Protein AF-0000000082426209 (afdb_homodimer)

Structure (mmCIF, N/CA/C/O backbone):
data_AF-0000000082426209-model_v1
#
loop_
_entity.id
_entity.type
_entity.pdbx_description
1 polymer 'Universal stress protein UspA'
#
loop_
_atom_site.group_PDB
_atom_site.id
_atom_site.type_symbol
_atom_site.label_atom_id
_atom_site.label_alt_id
_atom_site.label_comp_id
_atom_site.label_asym_id
_atom_site.label_entity_id
_atom_site.label_seq_id
_atom_site.pdbx_PDB_ins_code
_atom_site.Cartn_x
_atom_site.Cartn_y
_atom_site.Cartn_z
_atom_site.occupancy
_atom_site.B_iso_or_equiv
_atom_site.auth_seq_id
_atom_site.auth_comp_id
_atom_site.auth_asym_id
_atom_site.auth_atom_id
_atom_site.pdbx_PDB_model_num
ATOM 1 N N . MET A 1 1 ? -15.602 0.756 -3.607 1 95 1 MET A N 1
ATOM 2 C CA . MET A 1 1 ? -14.367 1.241 -4.223 1 95 1 MET A CA 1
ATOM 3 C C . MET A 1 1 ? -13.539 0.082 -4.762 1 95 1 MET A C 1
ATOM 5 O O . MET A 1 1 ? -13.156 0.076 -5.938 1 95 1 MET A O 1
ATOM 9 N N . PHE A 1 2 ? -13.336 -0.926 -4.012 1 98 2 PHE A N 1
ATOM 10 C CA . PHE A 1 2 ? -12.547 -2.066 -4.457 1 98 2 PHE A CA 1
ATOM 11 C C . PHE A 1 2 ? -13.445 -3.211 -4.902 1 98 2 PHE A C 1
ATOM 13 O O . PHE A 1 2 ? -14.055 -3.891 -4.074 1 98 2 PHE A O 1
ATOM 20 N N . GLU A 1 3 ? -13.477 -3.467 -6.219 1 98.75 3 GLU A N 1
ATOM 21 C CA . GLU A 1 3 ? -14.328 -4.508 -6.785 1 98.75 3 GLU A CA 1
ATOM 22 C C . GLU A 1 3 ? -13.516 -5.754 -7.137 1 98.75 3 GLU A C 1
ATOM 24 O O . GLU A 1 3 ? -14.008 -6.879 -7.012 1 98.75 3 GLU A O 1
ATOM 29 N N . LYS A 1 4 ? -12.422 -5.566 -7.652 1 98.94 4 LYS A N 1
ATOM 30 C CA . LYS A 1 4 ? -11.5 -6.637 -8.023 1 98.94 4 LYS A CA 1
ATOM 31 C C . LYS A 1 4 ? -10.141 -6.457 -7.344 1 98.94 4 LYS A C 1
ATOM 33 O O . LYS A 1 4 ? -9.445 -5.469 -7.582 1 98.94 4 LYS A O 1
ATOM 38 N N . ILE A 1 5 ? -9.773 -7.398 -6.527 1 98.94 5 ILE A N 1
ATOM 39 C CA . ILE A 1 5 ? -8.539 -7.344 -5.746 1 98.94 5 ILE A CA 1
ATOM 40 C C . ILE A 1 5 ? -7.609 -8.477 -6.172 1 98.94 5 ILE A C 1
ATOM 42 O O . ILE A 1 5 ? -8.031 -9.633 -6.266 1 98.94 5 ILE A O 1
ATOM 46 N N . VAL A 1 6 ? -6.395 -8.133 -6.48 1 99 6 VAL A N 1
ATOM 47 C CA . VAL A 1 6 ? -5.355 -9.133 -6.723 1 99 6 VAL A CA 1
ATOM 48 C C . VAL A 1 6 ? -4.414 -9.195 -5.527 1 99 6 VAL A C 1
ATOM 50 O O . VAL A 1 6 ? -3.971 -8.164 -5.016 1 99 6 VAL A O 1
ATOM 53 N N . VAL A 1 7 ? -4.145 -10.367 -5.055 1 98.94 7 VAL A N 1
ATOM 54 C CA . VAL A 1 7 ? -3.129 -10.547 -4.02 1 98.94 7 VAL A CA 1
ATOM 55 C C . VAL A 1 7 ? -1.982 -11.398 -4.566 1 98.94 7 VAL A C 1
ATOM 57 O O . VAL A 1 7 ? -2.209 -12.461 -5.141 1 98.94 7 VAL A O 1
ATOM 60 N N . ALA A 1 8 ? -0.755 -10.812 -4.457 1 98.94 8 ALA A N 1
ATOM 61 C CA . ALA A 1 8 ? 0.467 -11.547 -4.785 1 98.94 8 ALA A CA 1
ATOM 62 C C . ALA A 1 8 ? 0.824 -12.539 -3.686 1 98.94 8 ALA A C 1
ATOM 64 O O . ALA A 1 8 ? 1.004 -12.156 -2.527 1 98.94 8 ALA A O 1
ATOM 65 N N . TYR A 1 9 ? 0.932 -13.797 -4.082 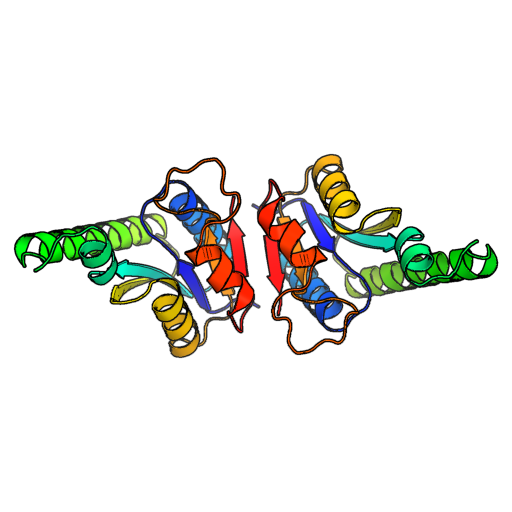1 98.69 9 TYR A N 1
ATOM 66 C CA . TYR A 1 9 ? 1.044 -14.875 -3.102 1 98.69 9 TYR A CA 1
ATOM 67 C C . TYR A 1 9 ? 2.16 -15.844 -3.479 1 98.69 9 TYR A C 1
ATOM 69 O O . TYR A 1 9 ? 2.277 -16.234 -4.641 1 98.69 9 TYR A O 1
ATOM 77 N N . ASP A 1 10 ? 3.045 -16.172 -2.479 1 97.12 10 ASP A N 1
ATOM 78 C CA . ASP A 1 10 ? 4.102 -17.125 -2.775 1 97.12 10 ASP A CA 1
ATOM 79 C C . ASP A 1 10 ? 4.25 -18.156 -1.652 1 97.12 10 ASP A C 1
ATOM 81 O O . ASP A 1 10 ? 5.242 -18.891 -1.595 1 97.12 10 ASP A O 1
ATOM 85 N N . GLY A 1 11 ? 3.287 -18.125 -0.693 1 96.75 11 GLY A N 1
ATOM 86 C CA . GLY A 1 11 ? 3.285 -19.078 0.406 1 96.75 11 GLY A CA 1
ATOM 87 C C . GLY A 1 11 ? 4.152 -18.641 1.573 1 96.75 11 GLY A C 1
ATOM 88 O O . GLY A 1 11 ? 4.176 -19.312 2.613 1 96.75 11 GLY A O 1
ATOM 89 N N . SER A 1 12 ? 4.961 -17.609 1.436 1 96.69 12 SER A N 1
ATOM 90 C CA . SER A 1 12 ? 5.781 -17.109 2.529 1 96.69 12 SER A CA 1
ATOM 91 C C . SER A 1 12 ? 4.918 -16.547 3.656 1 96.69 12 SER A C 1
ATOM 93 O O . SER A 1 12 ? 3.734 -16.266 3.459 1 96.69 12 SER A O 1
ATOM 95 N N . PRO A 1 13 ? 5.414 -16.422 4.852 1 96.56 13 PRO A N 1
ATOM 96 C CA . PRO A 1 13 ? 4.66 -15.836 5.965 1 96.56 13 PRO A CA 1
ATOM 97 C C . PRO A 1 13 ? 4.113 -14.445 5.641 1 96.56 13 PRO A C 1
ATOM 99 O O . PRO A 1 13 ? 2.965 -14.141 5.969 1 96.56 13 PRO A O 1
ATOM 102 N N . HIS A 1 14 ? 4.863 -13.633 4.934 1 97.5 14 HIS A N 1
ATOM 103 C CA . HIS A 1 14 ? 4.41 -12.281 4.598 1 97.5 14 HIS A CA 1
ATOM 104 C C . HIS A 1 14 ? 3.271 -12.32 3.586 1 97.5 14 HIS A C 1
ATOM 106 O O . HIS A 1 14 ? 2.34 -11.516 3.664 1 97.5 14 HIS A O 1
ATOM 112 N N . SER A 1 15 ? 3.404 -13.242 2.602 1 98.31 15 SER A N 1
ATOM 113 C CA . SER A 1 15 ? 2.334 -13.328 1.615 1 98.31 15 SER A CA 1
ATOM 114 C C . SER A 1 15 ? 1.062 -13.906 2.229 1 98.31 15 SER A C 1
ATOM 116 O O . SER A 1 15 ? -0.046 -13.555 1.812 1 98.31 15 SER A O 1
ATOM 118 N N . ARG A 1 16 ? 1.182 -14.719 3.279 1 98.44 16 ARG A N 1
ATOM 119 C CA . ARG A 1 16 ? 0.013 -15.234 3.98 1 98.44 16 ARG A CA 1
ATOM 120 C C . ARG A 1 16 ? -0.704 -14.133 4.746 1 98.44 16 ARG A C 1
ATOM 122 O O . ARG A 1 16 ? -1.936 -14.086 4.773 1 98.44 16 ARG A O 1
ATOM 129 N N . ARG A 1 17 ? 0.058 -13.281 5.336 1 98.5 17 ARG A N 1
ATOM 130 C CA . ARG A 1 17 ? -0.548 -12.133 5.992 1 98.5 17 ARG A CA 1
ATOM 131 C C . ARG A 1 17 ? -1.248 -11.227 4.98 1 98.5 17 ARG A C 1
ATOM 133 O O . ARG A 1 17 ? -2.326 -10.703 5.254 1 98.5 17 ARG A O 1
ATOM 140 N N . ALA A 1 18 ? -0.609 -11.047 3.82 1 98.88 18 ALA A N 1
ATOM 141 C CA . ALA A 1 18 ? -1.229 -10.266 2.754 1 98.88 18 ALA A CA 1
ATOM 142 C C . ALA A 1 18 ? -2.549 -10.891 2.312 1 98.88 18 ALA A C 1
ATOM 144 O O . ALA A 1 18 ? -3.527 -10.18 2.07 1 98.88 18 ALA A O 1
ATOM 145 N N . LEU A 1 19 ? -2.527 -12.172 2.225 1 98.88 19 LEU A N 1
ATOM 146 C CA . LEU A 1 19 ? -3.746 -12.891 1.862 1 98.88 19 LEU A CA 1
ATOM 147 C C . LEU A 1 19 ? -4.848 -12.641 2.885 1 98.88 19 LEU A C 1
ATOM 149 O O . LEU A 1 19 ? -5.992 -12.375 2.516 1 98.88 19 LEU A O 1
ATOM 153 N N . ASP A 1 20 ? -4.52 -12.719 4.16 1 98.81 20 ASP A N 1
ATOM 154 C CA . ASP A 1 20 ? -5.508 -12.484 5.207 1 98.81 20 ASP A CA 1
ATOM 155 C C . ASP A 1 20 ? -6.125 -11.094 5.078 1 98.81 20 ASP A C 1
ATOM 157 O O . ASP A 1 20 ? -7.34 -10.938 5.188 1 98.81 20 ASP A O 1
ATOM 161 N N . VAL A 1 21 ? -5.332 -10.133 4.844 1 98.88 21 VAL A N 1
ATOM 162 C CA . VAL A 1 21 ? -5.797 -8.758 4.695 1 98.88 21 VAL A CA 1
ATOM 163 C C . VAL A 1 21 ? -6.664 -8.641 3.441 1 98.88 21 VAL A C 1
ATOM 165 O O . VAL A 1 21 ? -7.719 -8 3.467 1 98.88 21 VAL A O 1
ATOM 168 N N . ALA A 1 22 ? -6.215 -9.25 2.338 1 98.94 22 ALA A N 1
ATOM 169 C CA . ALA A 1 22 ? -6.961 -9.211 1.084 1 98.94 22 ALA A CA 1
ATOM 170 C C . ALA A 1 22 ? -8.336 -9.852 1.247 1 98.94 22 ALA A C 1
ATOM 172 O O . ALA A 1 22 ? -9.328 -9.344 0.712 1 98.94 22 ALA A O 1
ATOM 173 N N . ILE A 1 23 ? -8.367 -10.906 1.964 1 98.88 23 ILE A N 1
ATOM 174 C CA . ILE A 1 23 ? -9.625 -11.602 2.215 1 98.88 23 ILE A CA 1
ATOM 175 C C . ILE A 1 23 ? -10.562 -10.695 3.018 1 98.88 23 ILE A C 1
ATOM 177 O O . ILE A 1 23 ? -11.742 -10.578 2.699 1 98.88 23 ILE A O 1
ATOM 181 N N . ASP A 1 24 ? -10.055 -10.117 4.047 1 98.81 24 ASP A N 1
ATOM 182 C CA . ASP A 1 24 ? -10.852 -9.219 4.871 1 98.81 24 ASP A CA 1
ATOM 183 C C . ASP A 1 24 ? -11.414 -8.07 4.043 1 98.81 24 ASP A C 1
ATOM 185 O O . ASP A 1 24 ? -12.594 -7.746 4.145 1 98.81 24 ASP A O 1
ATOM 189 N N . LEU A 1 25 ? -10.586 -7.473 3.211 1 98.81 25 LEU A N 1
ATOM 190 C CA . LEU A 1 25 ? -11.016 -6.402 2.32 1 98.81 25 LEU A CA 1
ATOM 191 C C . LEU A 1 25 ? -12.086 -6.895 1.355 1 98.81 25 LEU A C 1
ATOM 193 O O . LEU A 1 25 ? -13.094 -6.215 1.141 1 98.81 25 LEU A O 1
ATOM 197 N N . ALA A 1 26 ? -11.844 -8.031 0.816 1 98.75 26 ALA A N 1
ATOM 198 C CA . ALA A 1 26 ? -12.797 -8.586 -0.145 1 98.75 26 ALA A CA 1
ATOM 199 C C . ALA A 1 26 ? -14.156 -8.812 0.504 1 98.75 26 ALA A C 1
ATOM 201 O O . ALA A 1 26 ? -15.195 -8.602 -0.125 1 98.75 26 ALA A O 1
ATOM 202 N N . ARG A 1 27 ? -14.109 -9.258 1.711 1 98.25 27 ARG A N 1
ATOM 203 C CA . ARG A 1 27 ? -15.352 -9.453 2.439 1 98.25 27 ARG A CA 1
ATOM 204 C C . ARG A 1 27 ? -16.062 -8.125 2.68 1 98.25 27 ARG A C 1
ATOM 206 O O . ARG A 1 27 ? -17.266 -8.016 2.477 1 98.25 27 ARG A O 1
ATOM 213 N N . LYS A 1 28 ? -15.352 -7.156 3.104 1 98 28 LYS A N 1
ATOM 214 C CA . LYS A 1 28 ? -15.922 -5.848 3.42 1 98 28 LYS A CA 1
ATOM 215 C C . LYS A 1 28 ? -16.5 -5.188 2.176 1 98 28 LYS A C 1
ATOM 217 O O . LYS A 1 28 ? -17.562 -4.543 2.244 1 98 28 LYS A O 1
ATOM 222 N N . TYR A 1 29 ? -15.883 -5.406 1.033 1 98.31 29 TYR A N 1
ATOM 223 C CA . TYR A 1 29 ? -16.266 -4.688 -0.175 1 98.31 29 TYR A CA 1
ATOM 224 C C . TYR A 1 29 ? -17.078 -5.582 -1.11 1 98.31 29 TYR A C 1
ATOM 226 O O . TYR A 1 29 ? -17.469 -5.152 -2.193 1 98.31 29 TYR A O 1
ATOM 234 N N . ASN A 1 30 ? -17.219 -6.855 -0.688 1 98.38 30 ASN A N 1
ATOM 235 C CA . ASN A 1 30 ? -17.828 -7.836 -1.574 1 98.38 30 ASN A CA 1
ATOM 236 C C . ASN A 1 30 ? -17.109 -7.918 -2.912 1 98.38 30 ASN A C 1
ATOM 238 O O . ASN A 1 30 ? -17.734 -7.879 -3.971 1 98.38 30 ASN A O 1
ATOM 242 N N . SER A 1 31 ? -15.852 -7.992 -2.877 1 98.75 31 SER A N 1
ATOM 243 C CA . SER A 1 31 ? -14.977 -7.953 -4.047 1 98.75 31 SER A CA 1
ATOM 244 C C . SER A 1 31 ? -14.727 -9.352 -4.594 1 98.75 31 SER A C 1
ATOM 246 O O . SER A 1 31 ? -14.914 -10.344 -3.889 1 98.75 31 SER A O 1
ATOM 248 N N . ARG A 1 32 ? -14.359 -9.406 -5.855 1 98.88 32 ARG A N 1
ATOM 249 C CA . ARG A 1 32 ? -13.711 -10.602 -6.387 1 98.88 32 ARG A CA 1
ATOM 250 C C . ARG A 1 32 ? -12.219 -10.609 -6.059 1 98.88 32 ARG A C 1
ATOM 252 O O . ARG A 1 32 ? -11.523 -9.617 -6.281 1 98.88 32 ARG A O 1
ATOM 259 N N . LEU A 1 33 ? -11.797 -11.703 -5.535 1 98.88 33 LEU A N 1
ATOM 260 C CA . LEU A 1 33 ? -10.406 -11.836 -5.117 1 98.88 33 LEU A CA 1
ATOM 261 C C . LEU A 1 33 ? -9.641 -12.75 -6.07 1 98.88 33 LEU A C 1
ATOM 263 O O . LEU A 1 33 ? -10.086 -13.867 -6.359 1 98.88 33 LEU A O 1
ATOM 267 N N . TYR A 1 34 ? -8.523 -12.25 -6.602 1 98.94 34 TYR A N 1
ATOM 268 C CA . TYR A 1 34 ? -7.602 -13.055 -7.398 1 98.94 34 TYR A CA 1
ATOM 269 C C . TYR A 1 34 ? -6.328 -13.359 -6.621 1 98.94 34 TYR A C 1
ATOM 271 O O . TYR A 1 34 ? -5.59 -12.445 -6.25 1 98.94 34 TYR A O 1
ATOM 279 N N . VAL A 1 35 ? -6.094 -14.625 -6.391 1 98.94 35 VAL A N 1
ATOM 280 C CA . VAL A 1 35 ? -4.844 -15.055 -5.766 1 98.94 35 VAL A CA 1
ATOM 281 C C . VAL A 1 35 ? -3.855 -15.5 -6.844 1 98.94 35 VAL A C 1
ATOM 283 O O . VAL A 1 35 ? -4.121 -16.453 -7.582 1 98.94 35 VAL A O 1
ATOM 286 N N . VAL A 1 36 ? -2.688 -14.828 -6.875 1 98.88 36 VAL A N 1
ATOM 287 C CA . VAL A 1 36 ? -1.776 -15.094 -7.98 1 98.88 36 VAL A CA 1
ATOM 288 C C . VAL A 1 36 ? -0.409 -15.5 -7.441 1 98.88 36 VAL A C 1
ATOM 290 O O . VAL A 1 36 ? 0.12 -14.867 -6.527 1 98.88 36 VAL A O 1
ATOM 293 N N . GLU A 1 37 ? 0.102 -16.547 -7.949 1 98.81 37 GLU A N 1
ATOM 294 C CA . GLU A 1 37 ? 1.477 -16.969 -7.695 1 98.81 37 GLU A CA 1
ATOM 295 C C . GLU A 1 37 ? 2.244 -17.156 -9 1 98.81 37 GLU A C 1
ATOM 297 O O . GLU A 1 37 ? 1.708 -17.703 -9.969 1 98.81 37 GLU A O 1
ATOM 302 N N . VAL A 1 38 ? 3.492 -16.75 -9.023 1 98.44 38 VAL A N 1
ATOM 303 C CA . VAL A 1 38 ? 4.281 -16.75 -10.25 1 98.44 38 VAL A CA 1
ATOM 304 C C . VAL A 1 38 ? 5.402 -17.781 -10.141 1 98.44 38 VAL A C 1
ATOM 306 O O . VAL A 1 38 ? 6.117 -17.828 -9.133 1 98.44 38 VAL A O 1
ATOM 309 N N . VAL A 1 39 ? 5.488 -18.625 -11.078 1 96.88 39 VAL A N 1
ATOM 310 C CA . VAL A 1 39 ? 6.629 -19.516 -11.258 1 96.88 39 VAL A CA 1
ATOM 311 C C . VAL A 1 39 ? 7.641 -18.875 -12.211 1 96.88 39 VAL A C 1
ATOM 313 O O . VAL A 1 39 ? 7.293 -18.5 -13.328 1 96.88 39 VAL A O 1
ATOM 316 N N . ASP A 1 40 ? 8.836 -18.734 -11.711 1 93.62 40 ASP A N 1
ATOM 317 C CA . ASP A 1 40 ? 9.891 -18.078 -12.477 1 93.62 40 ASP A CA 1
ATOM 318 C C . ASP A 1 40 ? 11.039 -19.047 -12.773 1 93.62 40 ASP A C 1
ATOM 320 O O . ASP A 1 40 ? 12.047 -19.047 -12.07 1 93.62 40 ASP A O 1
ATOM 324 N N . PRO A 1 41 ? 10.992 -19.797 -13.82 1 88.31 41 PRO A N 1
ATOM 325 C CA . PRO A 1 41 ? 12.062 -20.734 -14.156 1 88.31 41 PRO A CA 1
ATOM 326 C C . PRO A 1 41 ? 13.414 -20.047 -14.344 1 88.31 41 PRO A C 1
ATOM 328 O O . PRO A 1 41 ? 14.461 -20.641 -14.109 1 88.31 41 PRO A O 1
ATOM 331 N N . ALA A 1 42 ? 13.422 -18.797 -14.812 1 88.06 42 ALA A N 1
ATOM 332 C CA . ALA A 1 42 ? 14.656 -18.062 -15.07 1 88.06 42 ALA A CA 1
ATOM 333 C C . ALA A 1 42 ? 15.43 -17.828 -13.781 1 88.06 42 ALA A C 1
ATOM 335 O O . ALA A 1 42 ? 16.656 -17.688 -13.797 1 88.06 42 ALA A O 1
ATOM 336 N N . ALA A 1 43 ? 14.68 -17.719 -12.719 1 84 43 ALA A N 1
ATOM 337 C CA . ALA A 1 43 ? 15.352 -17.547 -11.438 1 84 43 ALA A CA 1
ATOM 338 C C . ALA A 1 43 ? 16.281 -18.719 -11.141 1 84 43 ALA A C 1
ATOM 340 O O . ALA A 1 43 ? 17.344 -18.547 -10.547 1 84 43 ALA A O 1
ATOM 341 N N . LEU A 1 44 ? 15.938 -19.906 -11.609 1 83.06 44 LEU A N 1
ATOM 342 C CA . LEU A 1 44 ? 16.734 -21.109 -11.398 1 83.06 44 LEU A CA 1
ATOM 343 C C . LEU A 1 44 ? 18 -21.078 -12.25 1 83.06 44 LEU A C 1
ATOM 345 O O . LEU A 1 44 ? 19.062 -21.5 -11.805 1 83.06 44 LEU A O 1
ATOM 349 N N . ILE A 1 45 ? 17.875 -20.562 -13.406 1 83 45 ILE A N 1
ATOM 350 C CA . ILE A 1 45 ? 19.031 -20.438 -14.289 1 83 45 ILE A CA 1
ATOM 351 C C . ILE A 1 45 ? 20.062 -19.5 -13.672 1 83 45 ILE A C 1
ATOM 353 O O . ILE A 1 45 ? 21.266 -19.766 -13.703 1 83 45 ILE A O 1
ATOM 357 N N . GLY A 1 46 ? 19.531 -18.438 -13.07 1 78.88 46 GLY A N 1
ATOM 358 C CA . GLY A 1 46 ? 20.422 -17.5 -12.391 1 78.88 46 GLY A CA 1
ATOM 359 C C . GLY A 1 46 ? 21.172 -18.125 -11.234 1 78.88 46 GLY A C 1
ATOM 360 O O . GLY A 1 46 ? 22.266 -17.672 -10.883 1 78.88 46 GLY A O 1
ATOM 361 N N . LEU A 1 47 ? 20.625 -19.219 -10.773 1 78.56 47 LEU A N 1
ATOM 362 C CA . LEU A 1 47 ? 21.25 -19.922 -9.656 1 78.56 47 LEU A CA 1
ATOM 363 C C . LEU A 1 47 ? 22.188 -21.016 -10.156 1 78.56 47 LEU A C 1
ATOM 365 O O . LEU A 1 47 ? 22.766 -21.766 -9.352 1 78.56 47 LEU A O 1
ATOM 369 N N . GLY A 1 48 ? 22.266 -21.125 -11.5 1 82 48 GLY A N 1
ATOM 370 C CA . GLY A 1 48 ? 23.234 -22.047 -12.078 1 82 48 GLY A CA 1
ATOM 371 C C . GLY A 1 48 ? 22.609 -23.375 -12.484 1 82 48 GLY A C 1
ATOM 372 O O . GLY A 1 48 ? 23.328 -24.312 -12.852 1 82 48 GLY A O 1
ATOM 373 N N . ILE A 1 49 ? 21.344 -23.516 -12.305 1 78.44 49 ILE A N 1
ATOM 374 C CA . ILE A 1 49 ? 20.656 -24.734 -12.703 1 78.44 49 ILE A CA 1
ATOM 375 C C . ILE A 1 49 ? 20.266 -24.656 -14.172 1 78.44 49 ILE A C 1
ATOM 377 O O . ILE A 1 49 ? 19.188 -24.125 -14.508 1 78.44 49 ILE A O 1
ATOM 381 N N . SER A 1 50 ? 21.188 -25.047 -15.055 1 83.38 50 SER A N 1
ATOM 382 C CA . SER A 1 50 ? 20.922 -25.031 -16.484 1 83.38 50 SER A CA 1
ATOM 383 C C . SER A 1 50 ? 21.469 -26.266 -17.172 1 83.38 50 SER A C 1
ATOM 385 O O . SER A 1 50 ? 22.641 -26.625 -17 1 83.38 50 SER A O 1
ATOM 387 N N . PRO A 1 51 ? 20.531 -26.875 -17.781 1 85.75 51 PRO A N 1
ATOM 388 C CA . PRO A 1 51 ? 19.094 -26.688 -18.031 1 85.75 51 PRO A CA 1
ATOM 389 C C . PRO A 1 51 ? 18.219 -27.047 -16.844 1 85.75 51 PRO A C 1
ATOM 391 O O . PRO A 1 51 ? 18.609 -27.891 -16.031 1 85.75 51 PRO A O 1
ATOM 394 N N . VAL A 1 52 ? 17.141 -26.391 -16.625 1 85.69 52 VAL A N 1
ATOM 395 C CA . VAL A 1 52 ? 16.219 -26.734 -15.539 1 85.69 52 VAL A CA 1
ATOM 396 C C . VAL A 1 52 ? 15.5 -28.047 -15.867 1 85.69 52 VAL A C 1
ATOM 398 O O . VAL A 1 52 ? 14.75 -28.125 -16.844 1 85.69 52 VAL A O 1
ATOM 401 N N . PRO A 1 53 ? 15.797 -29.062 -15.094 1 90.62 53 PRO A N 1
ATOM 402 C CA . PRO A 1 53 ? 15.102 -30.312 -15.359 1 90.62 53 PRO A CA 1
ATOM 403 C C . PRO A 1 53 ? 13.578 -30.172 -15.297 1 90.62 53 PRO A C 1
ATOM 405 O O . PRO A 1 53 ? 13.055 -29.438 -14.461 1 90.62 53 PRO A O 1
ATOM 408 N N . GLN A 1 54 ? 12.914 -30.891 -16.203 1 91.62 54 GLN A N 1
ATOM 409 C CA . GLN A 1 54 ? 11.461 -30.828 -16.25 1 91.62 54 GLN A CA 1
ATOM 410 C C . GLN A 1 54 ? 10.852 -31.234 -14.914 1 91.62 54 GLN A C 1
ATOM 412 O O . GLN A 1 54 ? 9.812 -30.703 -14.516 1 91.62 54 GLN A O 1
ATOM 417 N N . THR A 1 55 ? 11.492 -32.156 -14.242 1 92.62 55 THR A N 1
ATOM 418 C CA . THR A 1 55 ? 11 -32.625 -12.945 1 92.62 55 THR A CA 1
ATOM 419 C C . THR A 1 55 ? 10.984 -31.484 -11.938 1 92.62 55 THR A C 1
ATOM 421 O O . THR A 1 55 ? 10.062 -31.375 -11.125 1 92.62 55 THR A O 1
ATOM 424 N N . VAL A 1 56 ? 11.945 -30.672 -12.031 1 90.5 56 VAL A N 1
ATOM 425 C CA . VAL A 1 56 ? 12.039 -29.531 -11.125 1 90.5 56 VAL A CA 1
ATOM 426 C C . VAL A 1 56 ? 10.961 -28.516 -11.477 1 90.5 56 VAL A C 1
ATOM 428 O O . VAL A 1 56 ? 10.281 -27.984 -10.594 1 90.5 56 VAL A O 1
ATOM 431 N N . LEU A 1 57 ? 10.828 -28.281 -12.672 1 91.62 57 LEU A N 1
ATOM 432 C CA . LEU A 1 57 ? 9.797 -27.344 -13.133 1 91.62 57 LEU A CA 1
ATOM 433 C C . LEU A 1 57 ? 8.406 -27.828 -12.711 1 91.62 57 LEU A C 1
ATOM 435 O O . LEU A 1 57 ? 7.598 -27.031 -12.234 1 91.62 57 LEU A O 1
ATOM 439 N N . ASP A 1 58 ? 8.172 -29.062 -12.922 1 94.81 58 ASP A N 1
ATOM 440 C CA . ASP A 1 58 ? 6.895 -29.641 -12.531 1 94.81 58 ASP A CA 1
ATOM 441 C C . ASP A 1 58 ? 6.645 -29.484 -11.031 1 94.81 58 ASP A C 1
ATOM 443 O O . ASP A 1 58 ? 5.52 -29.203 -10.609 1 94.81 58 ASP A O 1
ATOM 447 N N . GLN A 1 59 ? 7.648 -29.656 -10.32 1 94.56 59 GLN A N 1
ATOM 448 C CA . GLN A 1 59 ? 7.531 -29.516 -8.867 1 94.56 59 GLN A CA 1
ATOM 449 C C . GLN A 1 59 ? 7.195 -28.078 -8.492 1 94.56 59 GLN A C 1
ATOM 451 O O . GLN A 1 59 ? 6.395 -27.844 -7.582 1 94.56 59 GLN A O 1
ATOM 456 N N . LEU A 1 60 ? 7.777 -27.188 -9.148 1 93.75 60 LEU A N 1
ATOM 457 C CA . LEU A 1 60 ? 7.512 -25.781 -8.891 1 93.75 60 LEU A CA 1
ATOM 458 C C . LEU A 1 60 ? 6.059 -25.438 -9.211 1 93.75 60 LEU A C 1
ATOM 460 O O . LEU A 1 60 ? 5.398 -24.734 -8.43 1 93.75 60 LEU A O 1
ATOM 464 N N . TYR A 1 61 ? 5.613 -25.922 -10.289 1 96.5 61 TYR A N 1
ATOM 465 C CA . TYR A 1 61 ? 4.234 -25.672 -10.695 1 96.5 61 TYR A CA 1
ATOM 466 C C . TYR A 1 61 ? 3.256 -26.328 -9.727 1 96.5 61 TYR A C 1
ATOM 468 O O . TYR A 1 61 ? 2.242 -25.734 -9.359 1 96.5 61 TYR A O 1
ATOM 476 N N . GLN A 1 62 ? 3.572 -27.5 -9.383 1 97.38 62 GLN A N 1
ATOM 477 C CA . GLN A 1 62 ? 2.701 -28.219 -8.453 1 97.38 62 GLN A CA 1
ATOM 478 C C . GLN A 1 62 ? 2.639 -27.5 -7.105 1 97.38 62 GLN A C 1
ATOM 480 O O . GLN A 1 62 ? 1.568 -27.406 -6.5 1 97.38 62 GLN A O 1
ATOM 485 N N . LYS A 1 63 ? 3.727 -27.109 -6.66 1 96.81 63 LYS A N 1
ATOM 486 C CA . LYS A 1 63 ? 3.746 -26.359 -5.41 1 96.81 63 LYS A CA 1
ATOM 487 C C . LYS A 1 63 ? 2.908 -25.094 -5.52 1 96.81 63 LYS A C 1
ATOM 489 O O . LYS A 1 63 ? 2.123 -24.781 -4.617 1 96.81 63 LYS A O 1
ATOM 494 N N . ALA A 1 64 ? 3.102 -24.375 -6.598 1 98 64 ALA A N 1
ATOM 495 C CA . ALA A 1 64 ? 2.352 -23.141 -6.805 1 98 64 ALA A CA 1
ATOM 496 C C . ALA A 1 64 ? 0.851 -23.406 -6.836 1 98 64 ALA A C 1
ATOM 498 O O . ALA A 1 64 ? 0.067 -22.656 -6.242 1 98 64 ALA A O 1
ATOM 499 N N . LYS A 1 65 ? 0.478 -24.438 -7.508 1 98.31 65 LYS A N 1
ATOM 500 C CA . LYS A 1 65 ? -0.93 -24.828 -7.574 1 98.31 65 LYS A CA 1
ATOM 501 C C . LYS A 1 65 ? -1.476 -25.156 -6.188 1 98.31 65 LYS A C 1
ATOM 503 O O . LYS A 1 65 ? -2.578 -24.734 -5.832 1 98.31 65 LYS A O 1
ATOM 508 N N . SER A 1 66 ? -0.73 -25.891 -5.465 1 98.25 66 SER A N 1
ATOM 509 C CA . SER A 1 66 ? -1.132 -26.25 -4.109 1 98.25 66 SER A CA 1
ATOM 510 C C . SER A 1 66 ? -1.256 -25.016 -3.229 1 98.25 66 SER A C 1
ATOM 512 O O . SER A 1 66 ? -2.205 -24.891 -2.451 1 98.25 66 SER A O 1
ATOM 514 N N . ASP A 1 67 ? -0.288 -24.125 -3.324 1 98.19 67 ASP A N 1
ATOM 515 C CA . ASP A 1 67 ? -0.311 -22.891 -2.564 1 98.19 67 ASP A CA 1
ATOM 516 C C . ASP A 1 67 ? -1.572 -22.078 -2.865 1 98.19 67 ASP A C 1
ATOM 518 O O . ASP A 1 67 ? -2.266 -21.641 -1.949 1 98.19 67 ASP A O 1
ATOM 522 N N . VAL A 1 68 ? -1.856 -21.891 -4.098 1 98.44 68 VAL A N 1
ATOM 523 C CA . VAL A 1 68 ? -2.994 -21.094 -4.539 1 98.44 68 VAL A CA 1
ATOM 524 C C . VAL A 1 68 ? -4.297 -21.75 -4.09 1 98.44 68 VAL A C 1
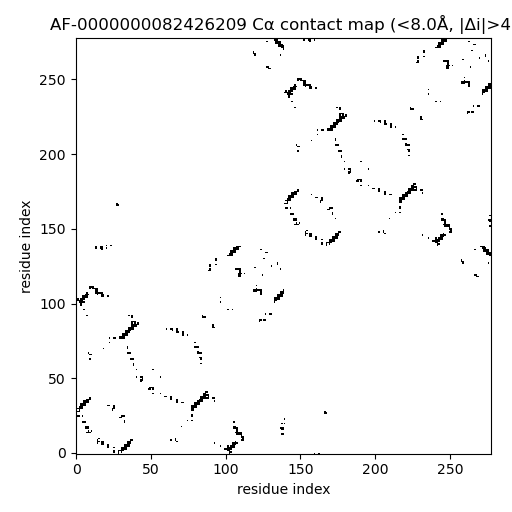ATOM 526 O O . VAL A 1 68 ? -5.23 -21.078 -3.668 1 98.44 68 VAL A O 1
ATOM 529 N N . GLU A 1 69 ? -4.348 -23.062 -4.188 1 97.94 69 GLU A N 1
ATOM 530 C CA . GLU A 1 69 ? -5.539 -23.781 -3.75 1 97.94 69 GLU A CA 1
ATOM 531 C C . GLU A 1 69 ? -5.754 -23.625 -2.248 1 97.94 69 GLU A C 1
ATOM 533 O O . GLU A 1 69 ? -6.887 -23.453 -1.794 1 97.94 69 GLU A O 1
ATOM 538 N N . GLU A 1 70 ? -4.742 -23.766 -1.538 1 97.75 70 GLU A N 1
ATOM 539 C CA . GLU A 1 70 ? -4.824 -23.547 -0.097 1 97.75 70 GLU A CA 1
ATOM 540 C C . GLU A 1 70 ? -5.293 -22.125 0.225 1 97.75 70 GLU A C 1
ATOM 542 O O . GLU A 1 70 ? -6.105 -21.938 1.129 1 97.75 70 GLU A O 1
ATOM 547 N N . ALA A 1 71 ? -4.773 -21.172 -0.481 1 98.38 71 ALA A N 1
ATOM 548 C CA . ALA A 1 71 ? -5.172 -19.781 -0.302 1 98.38 71 ALA A CA 1
ATOM 549 C C . ALA A 1 71 ? -6.66 -19.594 -0.58 1 98.38 71 ALA A C 1
ATOM 551 O O . ALA A 1 71 ? -7.352 -18.875 0.152 1 98.38 71 ALA A O 1
ATOM 552 N N . ARG A 1 72 ? -7.148 -20.234 -1.564 1 98.19 72 ARG A N 1
ATOM 553 C CA . ARG A 1 72 ? -8.562 -20.141 -1.916 1 98.19 72 ARG A CA 1
ATOM 554 C C . ARG A 1 72 ? -9.438 -20.766 -0.842 1 98.19 72 ARG A C 1
ATOM 556 O O . ARG A 1 72 ? -10.531 -20.281 -0.556 1 98.19 72 ARG A O 1
ATOM 563 N N . ARG A 1 73 ? -8.961 -21.828 -0.318 1 97.94 73 ARG A N 1
ATOM 564 C CA . ARG A 1 73 ? -9.703 -22.453 0.769 1 97.94 73 ARG A CA 1
ATOM 565 C C . ARG A 1 73 ? -9.836 -21.516 1.959 1 97.94 73 ARG A C 1
ATOM 567 O O . ARG A 1 73 ? -10.891 -21.453 2.594 1 97.94 73 ARG A O 1
ATOM 574 N N . ARG A 1 74 ? -8.805 -20.828 2.207 1 97.75 74 ARG A N 1
ATOM 575 C CA . ARG A 1 74 ? -8.82 -19.859 3.293 1 97.75 74 ARG A CA 1
ATOM 576 C C . ARG A 1 74 ? -9.789 -18.719 2.994 1 97.75 74 ARG A C 1
ATOM 578 O O . ARG A 1 74 ? -10.305 -18.078 3.912 1 97.75 74 ARG A O 1
ATOM 585 N N . ALA A 1 75 ? -9.984 -18.469 1.745 1 98.19 75 ALA A N 1
ATOM 586 C CA . ALA A 1 75 ? -10.859 -17.375 1.319 1 98.19 75 ALA A CA 1
ATOM 587 C C . ALA A 1 75 ? -12.289 -17.859 1.131 1 98.19 75 ALA A C 1
ATOM 589 O O . ALA A 1 75 ? -13.047 -17.297 0.337 1 98.19 75 ALA A O 1
ATOM 590 N N . GLU A 1 76 ? -12.555 -18.938 1.788 1 96.5 76 GLU A N 1
ATOM 591 C CA . GLU A 1 76 ? -13.914 -19.453 1.689 1 96.5 76 GLU A CA 1
ATOM 592 C C . GLU A 1 76 ? -14.938 -18.375 2.023 1 96.5 76 GLU A C 1
ATOM 594 O O . GLU A 1 76 ? -14.758 -17.609 2.975 1 96.5 76 GLU A O 1
ATOM 599 N N . GLY A 1 77 ? -16.031 -18.281 1.245 1 96.5 77 GLY A N 1
ATOM 600 C CA . GLY A 1 77 ? -17.062 -17.281 1.444 1 96.5 77 GLY A CA 1
ATOM 601 C C . GLY A 1 77 ? -16.828 -16.016 0.63 1 96.5 77 GLY A C 1
ATOM 602 O O . GLY A 1 77 ? -17.688 -15.141 0.569 1 96.5 77 GLY A O 1
ATOM 603 N N . VAL A 1 78 ? -15.648 -15.898 0.121 1 97.75 78 VAL A N 1
ATOM 604 C CA . VAL A 1 78 ? -15.297 -14.797 -0.773 1 97.75 78 VAL A CA 1
ATOM 605 C C . VAL A 1 78 ? -15.203 -15.312 -2.209 1 97.75 78 VAL A C 1
ATOM 607 O O . VAL A 1 78 ? -14.656 -16.391 -2.457 1 97.75 78 VAL A O 1
ATOM 610 N N . SER A 1 79 ? -15.828 -14.555 -3.137 1 98.31 79 SER A N 1
ATOM 611 C CA . SER A 1 79 ? -15.609 -14.883 -4.543 1 98.31 79 SER A CA 1
ATOM 612 C C . SER A 1 79 ? -14.133 -14.773 -4.91 1 98.31 79 SER A C 1
ATOM 614 O O . SER A 1 79 ? -13.562 -13.688 -4.879 1 98.31 79 SER A O 1
ATOM 616 N N . SER A 1 80 ? -13.562 -15.945 -5.199 1 98.62 80 SER A N 1
ATOM 617 C CA . SER A 1 80 ? -12.125 -15.906 -5.441 1 98.62 80 SER A CA 1
ATOM 618 C C . SER A 1 80 ? -11.734 -16.828 -6.586 1 98.62 80 SER A C 1
ATOM 620 O O . SER A 1 80 ? -12.445 -17.797 -6.891 1 98.62 80 SER A O 1
ATOM 622 N N . GLU A 1 81 ? -10.648 -16.453 -7.215 1 98.5 81 GLU A N 1
ATOM 623 C CA . GLU A 1 81 ? -9.992 -17.25 -8.25 1 98.5 81 GLU A CA 1
ATOM 624 C C . GLU A 1 81 ? -8.484 -17.344 -8.008 1 98.5 81 GLU A C 1
ATOM 626 O O . GLU A 1 81 ? -7.859 -16.359 -7.582 1 98.5 81 GLU A O 1
ATOM 631 N N . GLY A 1 82 ? -8 -18.5 -8.258 1 98.5 82 GLY A N 1
ATOM 632 C CA . GLY A 1 82 ? -6.562 -18.703 -8.18 1 98.5 82 GLY A CA 1
ATOM 633 C C . GLY A 1 82 ? -5.902 -18.812 -9.539 1 98.5 82 GLY A C 1
ATOM 634 O O . GLY A 1 82 ? -6.453 -19.422 -10.453 1 98.5 82 GLY A O 1
ATOM 635 N N . GLN A 1 83 ? -4.734 -18.188 -9.672 1 98.5 83 GLN A N 1
ATOM 636 C CA . GLN A 1 83 ? -3.982 -18.25 -10.922 1 98.5 83 GLN A CA 1
ATOM 637 C C . GLN A 1 83 ? -2.502 -18.516 -10.664 1 98.5 83 GLN A C 1
ATOM 639 O O . GLN A 1 83 ? -1.902 -17.906 -9.773 1 98.5 83 GLN A O 1
ATOM 644 N N . VAL A 1 84 ? -1.989 -19.469 -11.375 1 98.75 84 VAL A N 1
ATOM 645 C CA . VAL A 1 84 ? -0.543 -19.641 -11.445 1 98.75 84 VAL A CA 1
ATOM 646 C C . VAL A 1 84 ? -0.01 -19.031 -12.742 1 98.75 84 VAL A C 1
ATOM 648 O O . VAL A 1 84 ? -0.454 -19.391 -13.828 1 98.75 84 VAL A O 1
ATOM 651 N N . LEU A 1 85 ? 0.907 -18.109 -12.602 1 98.5 85 LEU A N 1
ATOM 652 C CA . LEU A 1 85 ? 1.507 -17.422 -13.742 1 98.5 85 LEU A CA 1
ATOM 653 C C . LEU A 1 85 ? 2.963 -17.828 -13.922 1 98.5 85 LEU A C 1
ATOM 655 O O . LEU A 1 85 ? 3.533 -18.5 -13.062 1 98.5 85 LEU A O 1
ATOM 659 N N . GLU A 1 86 ? 3.496 -17.469 -15.078 1 96.69 86 GLU A N 1
ATOM 660 C CA . GLU A 1 86 ? 4.891 -17.797 -15.359 1 96.69 86 GLU A CA 1
ATOM 661 C C . GLU A 1 86 ? 5.664 -16.562 -15.836 1 96.69 86 GLU A C 1
ATOM 663 O O . GLU A 1 86 ? 5.141 -15.758 -16.594 1 96.69 86 GLU A O 1
ATOM 668 N N . GLY A 1 87 ? 6.906 -16.438 -15.375 1 96.69 87 GLY A N 1
ATOM 669 C CA . GLY A 1 87 ? 7.766 -15.352 -15.82 1 96.69 87 GLY A CA 1
ATOM 670 C C . GLY A 1 87 ? 8.344 -14.547 -14.672 1 96.69 87 GLY A C 1
ATOM 671 O O . GLY A 1 87 ? 8.547 -15.07 -13.578 1 96.69 87 GLY A O 1
ATOM 672 N N . ASP A 1 88 ? 8.797 -13.328 -14.969 1 96.62 88 ASP A N 1
ATOM 673 C CA . ASP A 1 88 ? 9.25 -12.406 -13.93 1 96.62 88 ASP A CA 1
ATOM 674 C C . ASP A 1 88 ? 8.102 -12.047 -12.984 1 96.62 88 ASP A C 1
ATOM 676 O O . ASP A 1 88 ? 7.039 -11.609 -13.43 1 96.62 88 ASP A O 1
ATOM 680 N N . PRO A 1 89 ? 8.312 -12.25 -11.773 1 97.88 89 PRO A N 1
ATOM 681 C CA . PRO A 1 89 ? 7.191 -12.117 -10.836 1 97.88 89 PRO A CA 1
ATOM 682 C C . PRO A 1 89 ? 6.523 -10.75 -10.906 1 97.88 89 PRO A C 1
ATOM 684 O O . PRO A 1 89 ? 5.309 -10.656 -11.086 1 97.88 89 PRO A O 1
ATOM 687 N N . ALA A 1 90 ? 7.246 -9.68 -10.797 1 98.62 90 ALA A N 1
ATOM 688 C CA . ALA A 1 90 ? 6.645 -8.352 -10.797 1 98.62 90 ALA A CA 1
ATOM 689 C C . ALA A 1 90 ? 5.934 -8.07 -12.117 1 98.62 90 ALA A C 1
ATOM 691 O O . ALA A 1 90 ? 4.793 -7.602 -12.133 1 98.62 90 ALA A O 1
ATOM 692 N N . THR A 1 91 ? 6.609 -8.398 -13.219 1 98.69 91 THR A N 1
ATOM 693 C CA . THR A 1 91 ? 6.039 -8.18 -14.547 1 98.69 91 THR A CA 1
ATOM 694 C C . THR A 1 91 ? 4.75 -8.984 -14.719 1 98.69 91 THR A C 1
ATOM 696 O O . THR A 1 91 ? 3.73 -8.445 -15.148 1 98.69 91 THR A O 1
ATOM 699 N N . SER A 1 92 ? 4.812 -10.219 -14.352 1 98.81 92 SER A N 1
ATOM 700 C CA . SER A 1 92 ? 3.668 -11.102 -14.531 1 98.81 92 SER A CA 1
ATOM 701 C C . SER A 1 92 ? 2.484 -10.656 -13.68 1 98.81 92 SER A C 1
ATOM 703 O O . SER A 1 92 ? 1.342 -10.664 -14.141 1 98.81 92 SER A O 1
ATOM 705 N N . ILE A 1 93 ? 2.721 -10.25 -12.453 1 98.94 93 ILE A N 1
ATOM 706 C CA . ILE A 1 93 ? 1.663 -9.805 -11.547 1 98.94 93 ILE A CA 1
ATOM 707 C C . ILE A 1 93 ? 1.029 -8.523 -12.086 1 98.94 93 ILE A C 1
ATOM 709 O O . ILE A 1 93 ? -0.197 -8.414 -12.156 1 98.94 93 ILE A O 1
ATOM 713 N N . LEU A 1 94 ? 1.853 -7.574 -12.531 1 98.94 94 LEU A N 1
ATOM 714 C CA . LEU A 1 94 ? 1.346 -6.297 -13.016 1 98.94 94 LEU A CA 1
ATOM 715 C C . LEU A 1 94 ? 0.55 -6.48 -14.305 1 98.94 94 LEU A C 1
ATOM 717 O O . LEU A 1 94 ? -0.474 -5.824 -14.508 1 98.94 94 LEU A O 1
ATOM 721 N N . GLU A 1 95 ? 1.022 -7.348 -15.164 1 98.94 95 GLU A N 1
ATOM 722 C CA . GLU A 1 95 ? 0.275 -7.652 -16.375 1 98.94 95 GLU A CA 1
ATOM 723 C C . GLU A 1 95 ? -1.086 -8.258 -16.047 1 98.94 95 GLU A C 1
ATOM 725 O O . GLU A 1 95 ? -2.084 -7.949 -16.703 1 98.94 95 GLU A O 1
ATOM 730 N N . PHE A 1 96 ? -1.098 -9.156 -15.062 1 98.94 96 PHE A N 1
ATOM 731 C CA . PHE A 1 96 ? -2.3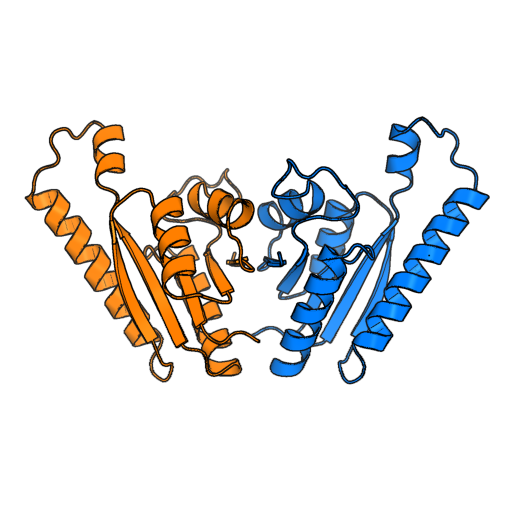52 -9.781 -14.664 1 98.94 96 PHE A CA 1
ATOM 732 C C . PHE A 1 96 ? -3.301 -8.758 -14.055 1 98.94 96 PHE A C 1
ATOM 734 O O . PHE A 1 96 ? -4.504 -8.773 -14.336 1 98.94 96 PHE A O 1
ATOM 741 N N . VAL A 1 97 ? -2.818 -7.859 -13.227 1 98.94 97 VAL A N 1
ATOM 742 C CA . VAL A 1 97 ? -3.594 -6.77 -12.641 1 98.94 97 VAL A CA 1
ATOM 743 C C . VAL A 1 97 ? -4.281 -5.977 -13.75 1 98.94 97 VAL A C 1
ATOM 745 O O . VAL A 1 97 ? -5.473 -5.668 -13.656 1 98.94 97 VAL A O 1
ATOM 748 N N . ASP A 1 98 ? -3.525 -5.684 -14.758 1 98.88 98 ASP A N 1
ATOM 749 C CA . ASP A 1 98 ? -4.066 -4.934 -15.891 1 98.88 98 ASP A CA 1
ATOM 750 C C . ASP A 1 98 ? -5.113 -5.75 -16.641 1 98.88 98 ASP A C 1
ATOM 752 O O . ASP A 1 98 ? -6.18 -5.234 -16.984 1 98.88 98 ASP A O 1
ATOM 756 N N . LYS A 1 99 ? -4.77 -7 -16.875 1 98.81 99 LYS A N 1
ATOM 757 C CA . LYS A 1 99 ? -5.633 -7.895 -17.641 1 98.81 99 LYS A CA 1
ATOM 758 C C . LYS A 1 99 ? -7.02 -7.992 -17 1 98.81 99 LYS A C 1
ATOM 760 O O . LYS A 1 99 ? -8.031 -7.941 -17.719 1 98.81 99 LYS A O 1
ATOM 765 N N . VAL A 1 100 ? -7.094 -8.18 -15.695 1 98.75 100 VAL A N 1
ATOM 766 C CA . VAL A 1 100 ? -8.383 -8.398 -15.039 1 98.75 100 VAL A CA 1
ATOM 767 C C . VAL A 1 100 ? -8.992 -7.062 -14.625 1 98.75 100 VAL A C 1
ATOM 769 O O . VAL A 1 100 ? -10.07 -7.02 -14.031 1 98.75 100 VAL A O 1
ATOM 772 N N . LYS A 1 101 ? -8.25 -5.918 -14.88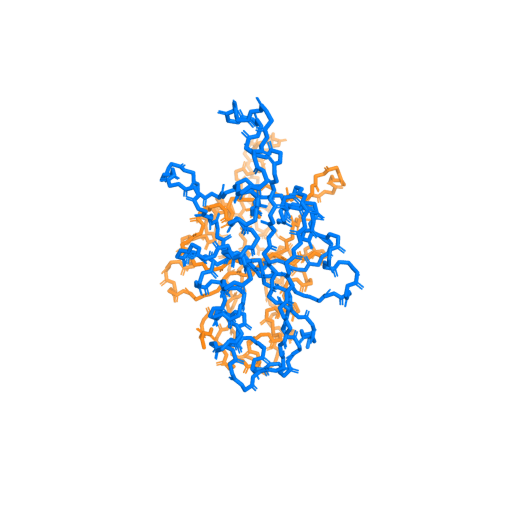3 1 98.69 101 LYS A N 1
ATOM 773 C CA . LYS A 1 101 ? -8.68 -4.574 -14.508 1 98.69 101 LYS A CA 1
ATOM 774 C C . LYS A 1 101 ? -8.93 -4.473 -13.008 1 98.69 101 LYS A C 1
ATOM 776 O O . LYS A 1 101 ? -9.984 -4 -12.578 1 98.69 101 LYS A O 1
ATOM 781 N N . ALA A 1 102 ? -7.957 -4.949 -12.266 1 98.88 102 ALA A N 1
ATOM 782 C CA . ALA A 1 102 ? -8.039 -4.883 -10.805 1 98.88 102 ALA A CA 1
ATOM 783 C C . ALA A 1 102 ? -8.047 -3.436 -10.32 1 98.88 102 ALA A C 1
ATOM 785 O O . ALA A 1 102 ? -7.508 -2.549 -10.984 1 98.88 102 ALA A O 1
ATOM 786 N N . ASP A 1 103 ? -8.641 -3.23 -9.109 1 98.5 103 ASP A N 1
ATOM 787 C CA . ASP A 1 103 ? -8.688 -1.898 -8.516 1 98.5 103 ASP A CA 1
ATOM 788 C C . ASP A 1 103 ? -7.75 -1.805 -7.312 1 98.5 103 ASP A C 1
ATOM 790 O O . ASP A 1 103 ? -7.527 -0.717 -6.777 1 98.5 103 ASP A O 1
ATOM 794 N N . LEU A 1 104 ? -7.266 -2.936 -6.895 1 98.94 104 LEU A N 1
ATOM 795 C CA . LEU A 1 104 ? -6.344 -2.99 -5.766 1 98.94 104 LEU A CA 1
ATOM 796 C C . LEU A 1 104 ? -5.383 -4.168 -5.906 1 98.94 104 LEU A C 1
ATOM 798 O O . LEU A 1 104 ? -5.793 -5.27 -6.27 1 98.94 104 LEU A O 1
ATOM 802 N N . LEU A 1 105 ? -4.137 -3.908 -5.691 1 99 105 LEU A N 1
ATOM 803 C CA . LEU A 1 105 ? -3.107 -4.934 -5.57 1 99 105 LEU A CA 1
ATOM 804 C C . LEU A 1 105 ? -2.602 -5.031 -4.133 1 99 105 LEU A C 1
ATOM 806 O O . LEU A 1 105 ? -2.217 -4.02 -3.539 1 99 105 LEU A O 1
ATOM 810 N N . VAL A 1 106 ? -2.635 -6.234 -3.547 1 99 106 VAL A N 1
ATOM 811 C CA . VAL A 1 106 ? -2.172 -6.48 -2.186 1 99 106 VAL A CA 1
ATOM 812 C C . VAL A 1 106 ? -0.944 -7.387 -2.213 1 99 106 VAL A C 1
ATOM 814 O O . VAL A 1 106 ? -0.924 -8.391 -2.926 1 99 106 VAL A O 1
ATOM 817 N N . SER A 1 107 ? 0.079 -7.031 -1.482 1 98.88 107 SER A N 1
ATOM 818 C CA . SER A 1 107 ? 1.29 -7.844 -1.411 1 98.88 107 SER A CA 1
ATOM 819 C C . SER A 1 107 ? 1.904 -7.797 -0.016 1 98.88 107 SER A C 1
ATOM 821 O O . SER A 1 107 ? 1.65 -6.863 0.75 1 98.88 107 SER A O 1
ATOM 823 N N . GLY A 1 108 ? 2.633 -8.844 0.334 1 98.56 108 GLY A N 1
ATOM 824 C CA . GLY A 1 108 ? 3.553 -8.734 1.454 1 98.56 108 GLY A CA 1
ATOM 825 C C . GLY A 1 108 ? 4.75 -7.848 1.157 1 98.56 108 GLY A C 1
ATOM 826 O O . GLY A 1 108 ? 5.051 -7.574 -0.006 1 98.56 108 GLY A O 1
ATOM 827 N N . SER A 1 109 ? 5.461 -7.469 2.203 1 97.81 109 SER A N 1
ATOM 828 C CA . SER A 1 109 ? 6.637 -6.621 2.025 1 97.81 109 SER A CA 1
ATOM 829 C C . SER A 1 109 ? 7.836 -7.438 1.557 1 97.81 109 SER A C 1
ATOM 831 O O . SER A 1 109 ? 8.781 -6.887 0.99 1 97.81 109 SER A O 1
ATOM 833 N N . ARG A 1 110 ? 7.742 -8.734 1.963 1 96.31 110 ARG A N 1
ATOM 834 C CA . ARG A 1 110 ? 8.781 -9.672 1.57 1 96.31 110 ARG A CA 1
ATOM 835 C C . ARG A 1 110 ? 8.18 -11 1.11 1 96.31 110 ARG A C 1
ATOM 837 O O . ARG A 1 110 ? 7.016 -11.289 1.395 1 96.31 110 ARG A O 1
ATOM 844 N N . GLY A 1 111 ? 8.961 -11.711 0.389 1 93.75 111 GLY A N 1
ATOM 845 C CA . GLY A 1 111 ? 8.602 -13.062 -0.027 1 93.75 111 GLY A CA 1
ATOM 846 C C . GLY A 1 111 ? 9.445 -14.133 0.634 1 93.75 111 GLY A C 1
ATOM 847 O O . GLY A 1 111 ? 9.664 -14.102 1.847 1 93.75 111 GLY A O 1
ATOM 848 N N . LEU A 1 112 ? 9.828 -14.938 -0.246 1 90.31 112 LEU A N 1
ATOM 849 C CA . LEU A 1 112 ? 10.5 -16.125 0.252 1 90.31 112 LEU A CA 1
ATOM 850 C C . LEU A 1 112 ? 11.945 -15.812 0.642 1 90.31 112 LEU A C 1
ATOM 852 O O . LEU A 1 112 ? 12.594 -16.609 1.323 1 90.31 112 LEU A O 1
ATOM 856 N N . SER A 1 113 ? 12.406 -14.641 0.161 1 86.38 113 SER A N 1
ATOM 857 C CA . SER A 1 113 ? 13.75 -14.258 0.581 1 86.38 113 SER A CA 1
ATOM 858 C C . SER A 1 113 ? 13.828 -14.094 2.096 1 86.38 113 SER A C 1
ATOM 860 O O . SER A 1 113 ? 12.898 -13.57 2.717 1 86.38 113 SER A O 1
ATOM 862 N N . THR A 1 114 ? 14.914 -14.586 2.707 1 84.81 114 THR A N 1
ATOM 863 C CA . THR A 1 114 ? 15.047 -14.57 4.16 1 84.81 114 THR A CA 1
ATOM 864 C C . THR A 1 114 ? 16.016 -13.477 4.602 1 84.81 114 THR A C 1
ATOM 866 O O . THR A 1 114 ? 16.328 -13.352 5.785 1 84.81 114 THR A O 1
ATOM 869 N N . LEU A 1 115 ? 16.359 -12.734 3.711 1 86.69 115 LEU A N 1
ATOM 870 C CA . LEU A 1 115 ? 17.312 -11.688 4.098 1 86.69 115 LEU A CA 1
ATOM 871 C C . LEU A 1 115 ? 16.625 -10.625 4.945 1 86.69 115 LEU A C 1
ATOM 873 O O . LEU A 1 115 ? 15.781 -9.875 4.449 1 86.69 115 LEU A O 1
ATOM 877 N N . LYS A 1 116 ? 17 -10.609 6.133 1 85.94 116 LYS A N 1
ATOM 878 C CA . LYS A 1 116 ? 16.344 -9.773 7.137 1 85.94 116 LYS A CA 1
ATOM 879 C C . LYS A 1 116 ? 16.734 -8.305 6.957 1 85.94 116 LYS A C 1
ATOM 881 O O . LYS A 1 116 ? 16.062 -7.414 7.48 1 85.94 116 LYS A O 1
ATOM 886 N N . ARG A 1 117 ? 17.781 -7.992 6.203 1 90.56 117 ARG A N 1
ATOM 887 C CA . ARG A 1 117 ? 18.297 -6.637 6.098 1 90.56 117 ARG A CA 1
ATOM 888 C C . ARG A 1 117 ? 17.484 -5.812 5.105 1 90.56 117 ARG A C 1
ATOM 890 O O . ARG A 1 117 ? 17.672 -4.598 5.004 1 90.56 117 ARG A O 1
ATOM 897 N N . ILE A 1 118 ? 16.75 -6.539 4.398 1 90.31 118 ILE A N 1
ATOM 898 C CA . ILE A 1 118 ? 15.977 -5.828 3.389 1 90.31 118 ILE A CA 1
ATOM 899 C C . ILE A 1 118 ? 14.578 -5.523 3.934 1 90.31 118 ILE A C 1
ATOM 901 O O . ILE A 1 118 ? 13.883 -6.422 4.414 1 90.31 118 ILE A O 1
ATOM 905 N N . PHE A 1 119 ? 14.141 -4.32 3.873 1 92 119 PHE A N 1
ATOM 906 C CA . PHE A 1 119 ? 12.852 -3.902 4.418 1 92 119 PHE A CA 1
ATOM 907 C C . PHE A 1 119 ? 11.727 -4.191 3.438 1 92 119 PHE A C 1
ATOM 909 O O . PHE A 1 119 ? 10.602 -4.477 3.844 1 92 119 PHE A O 1
ATOM 916 N N . LEU A 1 120 ? 12.07 -4.074 2.197 1 96.25 120 LEU A N 1
ATOM 917 C CA . LEU A 1 120 ? 11.125 -4.328 1.12 1 96.25 120 LEU A CA 1
ATOM 918 C C . LEU A 1 120 ? 11.734 -5.238 0.06 1 96.25 120 LEU A C 1
ATOM 920 O O . LEU A 1 120 ? 12.828 -4.965 -0.446 1 96.25 120 LEU A O 1
ATOM 924 N N . GLY A 1 121 ? 11.062 -6.266 -0.227 1 96.44 121 GLY A N 1
ATOM 925 C CA . GLY A 1 121 ? 11.562 -7.191 -1.233 1 96.44 121 GLY A CA 1
ATOM 926 C C . GLY A 1 121 ? 11.609 -6.586 -2.625 1 96.44 121 GLY A C 1
ATOM 927 O O . GLY A 1 121 ? 10.938 -5.594 -2.902 1 96.44 121 GLY A O 1
ATOM 928 N N . SER A 1 122 ? 12.375 -7.242 -3.465 1 95.12 122 SER A N 1
ATOM 929 C CA . SER A 1 122 ? 12.578 -6.738 -4.82 1 95.12 122 SER A CA 1
ATOM 930 C C . SER A 1 122 ? 11.281 -6.73 -5.613 1 95.12 122 SER A C 1
ATOM 932 O O . SER A 1 122 ? 11 -5.777 -6.348 1 95.12 122 SER A O 1
ATOM 934 N N . VAL A 1 123 ? 10.469 -7.75 -5.461 1 97.5 123 VAL A N 1
ATOM 935 C CA . VAL A 1 123 ? 9.203 -7.824 -6.18 1 97.5 123 VAL A CA 1
ATOM 936 C C . VAL A 1 123 ? 8.242 -6.766 -5.645 1 97.5 123 VAL A C 1
ATOM 938 O O . VAL A 1 123 ? 7.676 -5.984 -6.414 1 97.5 123 VAL A O 1
ATOM 941 N N . SER A 1 124 ? 8.07 -6.707 -4.359 1 98.31 124 SER A N 1
ATOM 942 C CA . SER A 1 124 ? 7.168 -5.73 -3.752 1 98.31 124 SER A CA 1
ATOM 943 C C . SER A 1 124 ? 7.574 -4.305 -4.113 1 98.31 124 SER A C 1
ATOM 945 O O . SER A 1 124 ? 6.719 -3.453 -4.359 1 98.31 124 SER A O 1
ATOM 947 N N . SER A 1 125 ? 8.852 -4.047 -4.152 1 97.81 125 SER A N 1
ATOM 948 C CA . SER A 1 125 ? 9.344 -2.729 -4.535 1 97.81 125 SER A CA 1
ATOM 949 C C . SER A 1 125 ? 8.883 -2.352 -5.941 1 97.81 125 SER A C 1
ATOM 951 O O . SER A 1 125 ? 8.406 -1.239 -6.168 1 97.81 125 SER A O 1
ATOM 953 N N . ARG A 1 126 ? 9 -3.217 -6.828 1 98.19 126 ARG A N 1
ATOM 954 C CA . ARG A 1 126 ? 8.594 -2.963 -8.211 1 98.19 126 ARG A CA 1
ATOM 955 C C . ARG A 1 126 ? 7.074 -2.838 -8.32 1 98.19 126 ARG A C 1
ATOM 957 O O . ARG A 1 126 ? 6.57 -2.02 -9.094 1 98.19 126 ARG A O 1
ATOM 964 N N . LEU A 1 127 ? 6.328 -3.67 -7.551 1 98.81 127 LEU A N 1
ATOM 965 C CA . LEU A 1 127 ? 4.875 -3.57 -7.574 1 98.81 127 LEU A CA 1
ATOM 966 C C . LEU A 1 127 ? 4.414 -2.182 -7.137 1 98.81 127 LEU A C 1
ATOM 968 O O . LEU A 1 127 ? 3.561 -1.573 -7.785 1 98.81 127 LEU A O 1
ATOM 972 N N . VAL A 1 128 ? 5.023 -1.679 -6.121 1 98.69 128 VAL A N 1
ATOM 973 C CA . VAL A 1 128 ? 4.641 -0.372 -5.594 1 98.69 128 VAL A CA 1
ATOM 974 C C . VAL A 1 128 ? 5.035 0.72 -6.586 1 98.69 128 VAL A C 1
ATOM 976 O O . VAL A 1 128 ? 4.262 1.646 -6.84 1 98.69 128 VAL A O 1
ATOM 979 N N . SER A 1 129 ? 6.16 0.607 -7.176 1 97.56 129 SER A N 1
ATOM 980 C CA . SER A 1 129 ? 6.703 1.644 -8.047 1 97.56 129 SER A CA 1
ATOM 981 C C . SER A 1 129 ? 5.996 1.661 -9.398 1 97.56 129 SER A C 1
ATOM 983 O O . SER A 1 129 ? 5.703 2.73 -9.93 1 97.56 129 SER A O 1
ATOM 985 N N . GLU A 1 130 ? 5.594 0.491 -9.906 1 98.06 130 GLU A N 1
ATOM 986 C CA . GLU A 1 130 ? 5.227 0.409 -11.312 1 98.06 130 GLU A CA 1
ATOM 987 C C . GLU A 1 130 ? 3.721 0.212 -11.477 1 98.06 130 GLU A C 1
ATOM 989 O O . GLU A 1 130 ? 3.182 0.393 -12.57 1 98.06 130 GLU A O 1
ATOM 994 N N . SER A 1 131 ? 3.055 -0.207 -10.414 1 98.69 131 SER A N 1
ATOM 995 C CA . SER A 1 131 ? 1.623 -0.467 -10.531 1 98.69 131 SER A CA 1
ATOM 996 C C . SER A 1 131 ? 0.865 0.792 -10.945 1 98.69 131 SER A C 1
ATOM 998 O O . SER A 1 131 ? 1.166 1.888 -10.461 1 98.69 131 SER A O 1
ATOM 1000 N N . LYS A 1 132 ? -0.19 0.6 -11.727 1 97.69 132 LYS A N 1
ATOM 1001 C CA . LYS A 1 132 ? -1.067 1.697 -12.125 1 97.69 132 LYS A CA 1
ATOM 1002 C C . LYS A 1 132 ? -2.256 1.823 -11.18 1 97.69 132 LYS A C 1
ATOM 1004 O O . LYS A 1 132 ? -3.004 2.801 -11.234 1 97.69 132 LYS A O 1
ATOM 1009 N N . VAL A 1 133 ? -2.469 0.821 -10.344 1 98.69 133 VAL A N 1
ATOM 1010 C CA . VAL A 1 133 ? -3.553 0.835 -9.367 1 98.69 133 VAL A CA 1
ATOM 1011 C C . VAL A 1 133 ? -2.977 0.917 -7.953 1 98.69 133 VAL A C 1
ATOM 1013 O O . VAL A 1 133 ? -1.781 0.693 -7.75 1 98.69 133 VAL A O 1
ATOM 1016 N N . PRO A 1 134 ? -3.789 1.236 -6.934 1 98.94 134 PRO A N 1
ATOM 1017 C CA . PRO A 1 134 ? -3.307 1.271 -5.555 1 98.94 134 PRO A CA 1
ATOM 1018 C C . PRO A 1 134 ? -2.691 -0.054 -5.109 1 98.94 134 PRO A C 1
ATOM 1020 O O . PRO A 1 134 ? -3.178 -1.122 -5.488 1 98.94 134 PRO A O 1
ATOM 1023 N N . VAL A 1 135 ? -1.606 0.017 -4.32 1 98.94 135 VAL A N 1
ATOM 1024 C CA . VAL A 1 135 ? -0.938 -1.164 -3.787 1 98.94 135 VAL A CA 1
ATOM 1025 C C . VAL A 1 135 ? -0.942 -1.113 -2.26 1 98.94 135 VAL A C 1
ATOM 1027 O O . VAL A 1 135 ? -0.542 -0.111 -1.665 1 98.94 135 VAL A O 1
ATOM 1030 N N . LEU A 1 136 ? -1.474 -2.129 -1.669 1 98.94 136 LEU A N 1
ATOM 1031 C CA . LEU A 1 136 ? -1.394 -2.311 -0.224 1 98.94 136 LEU A CA 1
ATOM 1032 C C . LEU A 1 136 ? -0.265 -3.27 0.141 1 98.94 136 LEU A C 1
ATOM 1034 O O . LEU A 1 136 ? -0.316 -4.453 -0.2 1 98.94 136 LEU A O 1
ATOM 1038 N N . VAL A 1 137 ? 0.758 -2.729 0.774 1 98.94 137 VAL A N 1
ATOM 1039 C CA . VAL A 1 137 ? 1.882 -3.535 1.24 1 98.94 137 VAL A CA 1
ATOM 1040 C C . VAL A 1 137 ? 1.667 -3.928 2.699 1 98.94 137 VAL A C 1
ATOM 1042 O O . VAL A 1 137 ? 1.622 -3.064 3.58 1 98.94 137 VAL A O 1
ATOM 1045 N N . VAL A 1 138 ? 1.565 -5.203 2.92 1 98.81 138 VAL A N 1
ATOM 1046 C CA . VAL A 1 138 ? 1.329 -5.75 4.254 1 98.81 138 VAL A CA 1
ATOM 1047 C C . VAL A 1 138 ? 2.654 -6.176 4.879 1 98.81 138 VAL A C 1
ATOM 1049 O O . VAL A 1 138 ? 3.535 -6.695 4.191 1 98.81 138 VAL A O 1
ATOM 1052 N N . LYS A 1 139 ? 2.73 -5.945 6.176 1 95.31 139 LYS A N 1
ATOM 1053 C CA . LYS A 1 139 ? 3.998 -6.152 6.867 1 95.31 139 LYS A CA 1
ATOM 1054 C C . LYS A 1 139 ? 3.975 -7.438 7.691 1 95.31 139 LYS A C 1
ATOM 1056 O O . LYS A 1 139 ? 2.908 -7.895 8.109 1 95.31 139 LYS A O 1
ATOM 1061 N N . MET B 1 1 ? -10.688 -5.043 10.883 1 94.88 1 MET B N 1
ATOM 1062 C CA . MET B 1 1 ? -9.234 -5.113 10.727 1 94.88 1 MET B CA 1
ATOM 1063 C C . MET B 1 1 ? -8.609 -3.732 10.852 1 94.88 1 MET B C 1
ATOM 1065 O O . MET B 1 1 ? -7.695 -3.531 11.656 1 94.88 1 MET B O 1
ATOM 1069 N N . PHE B 1 2 ? -9.117 -2.768 10.188 1 97.94 2 PHE B N 1
ATOM 1070 C CA . PHE B 1 2 ? -8.562 -1.418 10.25 1 97.94 2 PHE B CA 1
ATOM 1071 C C . PHE B 1 2 ? -9.398 -0.539 11.172 1 97.94 2 PHE B C 1
ATOM 1073 O O . PHE B 1 2 ? -10.492 -0.099 10.805 1 97.94 2 PHE B O 1
ATOM 1080 N N . GLU B 1 3 ? -8.852 -0.212 12.352 1 98.75 3 GLU B N 1
ATOM 1081 C CA . GLU B 1 3 ? -9.562 0.592 13.344 1 98.75 3 GLU B CA 1
ATOM 1082 C C . GLU B 1 3 ? -9.07 2.039 13.328 1 98.75 3 GLU B C 1
ATOM 1084 O O . GLU B 1 3 ? -9.859 2.965 13.539 1 98.75 3 GLU B O 1
ATOM 1089 N N . LYS B 1 4 ? -7.859 2.213 13.219 1 98.94 4 LYS B N 1
ATOM 1090 C CA . LYS B 1 4 ? -7.223 3.527 13.148 1 98.94 4 LYS B CA 1
ATOM 1091 C C . LYS B 1 4 ? -6.406 3.68 11.867 1 98.94 4 LYS B C 1
ATOM 1093 O O . LYS B 1 4 ? -5.445 2.941 11.648 1 98.94 4 LYS B O 1
ATOM 1098 N N . ILE B 1 5 ? -6.773 4.617 11.047 1 98.94 5 ILE B N 1
ATOM 1099 C CA . ILE B 1 5 ? -6.145 4.852 9.75 1 98.94 5 ILE B CA 1
ATOM 1100 C C . ILE B 1 5 ? -5.492 6.23 9.734 1 98.94 5 ILE B C 1
ATOM 1102 O O . ILE B 1 5 ? -6.113 7.223 10.125 1 98.94 5 ILE B O 1
ATOM 1106 N N . VAL B 1 6 ? -4.242 6.27 9.367 1 99 6 VAL B N 1
ATOM 1107 C CA . VAL B 1 6 ? -3.557 7.535 9.133 1 99 6 VAL B CA 1
ATOM 1108 C C . VAL B 1 6 ? -3.408 7.773 7.633 1 99 6 VAL B C 1
ATOM 1110 O O . VAL B 1 6 ? -3.016 6.867 6.891 1 99 6 VAL B O 1
ATOM 1113 N N . VAL B 1 7 ? -3.756 8.922 7.176 1 98.94 7 VAL B N 1
ATOM 1114 C CA . VAL B 1 7 ? -3.498 9.305 5.793 1 98.94 7 VAL B CA 1
ATOM 1115 C C . VAL B 1 7 ? -2.523 10.484 5.754 1 98.94 7 VAL B C 1
ATOM 1117 O O . VAL B 1 7 ? -2.725 11.484 6.445 1 98.94 7 VAL B O 1
ATOM 1120 N N . ALA B 1 8 ? -1.41 10.266 5.004 1 98.94 8 ALA B N 1
ATOM 1121 C CA . ALA B 1 8 ? -0.453 11.336 4.727 1 98.94 8 ALA B CA 1
ATOM 1122 C C . ALA B 1 8 ? -0.995 12.305 3.68 1 98.94 8 ALA B C 1
ATOM 1124 O O . ALA B 1 8 ? -1.321 11.898 2.561 1 98.94 8 ALA B O 1
ATOM 1125 N N . TYR B 1 9 ? -1.055 13.578 4.062 1 98.69 9 TYR B N 1
ATOM 1126 C CA . TYR B 1 9 ? -1.762 14.562 3.248 1 98.69 9 TYR B CA 1
ATOM 1127 C C . TYR B 1 9 ? -0.937 15.828 3.088 1 98.69 9 TYR B C 1
ATOM 1129 O O . TYR B 1 9 ? -0.365 16.328 4.059 1 98.69 9 TYR B O 1
ATOM 1137 N N . ASP B 1 10 ? -0.812 16.312 1.812 1 97.12 10 ASP B N 1
ATOM 1138 C CA . ASP B 1 10 ? -0.068 17.562 1.611 1 97.12 10 ASP B CA 1
ATOM 1139 C C . ASP B 1 10 ? -0.803 18.484 0.649 1 97.12 10 ASP B C 1
ATOM 1141 O O . ASP B 1 10 ? -0.228 19.453 0.158 1 97.12 10 ASP B O 1
ATOM 1145 N N . GLY B 1 11 ? -2.078 18.109 0.298 1 96.81 11 GLY B N 1
ATOM 1146 C CA . GLY B 1 11 ? -2.9 18.938 -0.575 1 96.81 11 GLY B CA 1
ATOM 1147 C C . GLY B 1 11 ? -2.658 18.672 -2.049 1 96.81 11 GLY B C 1
ATOM 1148 O O . GLY B 1 11 ? -3.35 19.219 -2.906 1 96.81 11 GLY B O 1
ATOM 1149 N N . SER B 1 12 ? -1.63 17.922 -2.418 1 96.69 12 SER B N 1
ATOM 1150 C CA . SER B 1 12 ? -1.365 17.578 -3.812 1 96.69 12 SER B CA 1
ATOM 1151 C C . SER B 1 12 ? -2.477 16.719 -4.391 1 96.69 12 SER B C 1
ATOM 1153 O O . SER B 1 12 ? -3.266 16.125 -3.646 1 96.69 12 SER B O 1
ATOM 1155 N N . PRO B 1 13 ? -2.635 16.641 -5.68 1 96.62 13 PRO B N 1
ATOM 1156 C CA . PRO B 1 13 ? -3.643 15.773 -6.301 1 96.62 13 PRO B CA 1
ATOM 1157 C C . PRO B 1 13 ? -3.535 14.32 -5.855 1 96.62 13 PRO B C 1
ATOM 1159 O O . PRO B 1 13 ? -4.551 13.672 -5.582 1 96.62 13 PRO B O 1
ATOM 1162 N N . HIS B 1 14 ? -2.338 13.797 -5.676 1 97.56 14 HIS B N 1
ATOM 1163 C CA . HIS B 1 14 ? -2.158 12.406 -5.262 1 97.56 14 HIS B CA 1
ATOM 1164 C C . HIS B 1 14 ? -2.594 12.203 -3.814 1 97.56 14 HIS B C 1
ATOM 1166 O O . HIS B 1 14 ? -3.164 11.172 -3.473 1 97.56 14 HIS B O 1
ATOM 1172 N N . SER B 1 15 ? -2.254 13.195 -2.975 1 98.38 15 SER B N 1
ATOM 1173 C CA . SER B 1 15 ? -2.656 13.055 -1.579 1 98.38 15 SER B CA 1
ATOM 1174 C C . SER B 1 15 ? -4.168 13.195 -1.424 1 98.38 15 SER B C 1
ATOM 1176 O O . SER B 1 15 ? -4.766 12.586 -0.535 1 98.38 15 SER B O 1
ATOM 1178 N N . ARG B 1 16 ? -4.824 13.93 -2.322 1 98.44 16 ARG B N 1
ATOM 1179 C CA . ARG B 1 16 ? -6.281 14.039 -2.299 1 98.44 16 ARG B CA 1
ATOM 1180 C C . ARG B 1 16 ? -6.938 12.719 -2.684 1 98.44 16 ARG B C 1
ATOM 1182 O O . ARG B 1 16 ? -7.941 12.32 -2.09 1 98.44 16 ARG B O 1
ATOM 1189 N N . ARG B 1 17 ? -6.375 12.078 -3.643 1 98.5 17 ARG B N 1
ATOM 1190 C CA . ARG B 1 17 ? -6.871 10.75 -3.99 1 98.5 17 ARG B CA 1
ATOM 1191 C C . ARG B 1 17 ? -6.68 9.773 -2.836 1 98.5 17 ARG B C 1
ATOM 1193 O O . ARG B 1 17 ? -7.551 8.938 -2.568 1 98.5 17 ARG B O 1
ATOM 1200 N N . ALA B 1 18 ? -5.52 9.867 -2.17 1 98.88 18 ALA B N 1
ATOM 1201 C CA . ALA B 1 18 ? -5.27 9.031 -0.999 1 98.88 18 ALA B CA 1
ATOM 1202 C C . ALA B 1 18 ? -6.305 9.289 0.092 1 98.88 18 ALA B C 1
ATOM 1204 O O . ALA B 1 18 ? -6.785 8.352 0.739 1 98.88 18 ALA B O 1
ATOM 1205 N N . LEU B 1 19 ? -6.598 10.539 0.257 1 98.88 19 LEU B N 1
ATOM 1206 C CA . LEU B 1 19 ? -7.617 10.914 1.234 1 98.88 19 LEU B CA 1
ATOM 1207 C C . LEU B 1 19 ? -8.961 10.273 0.889 1 98.88 19 LEU B C 1
ATOM 1209 O O . LEU B 1 19 ? -9.633 9.727 1.762 1 98.88 19 LEU B O 1
ATOM 1213 N N . ASP B 1 20 ? -9.359 10.344 -0.372 1 98.81 20 ASP B N 1
ATOM 1214 C CA . ASP B 1 20 ? -10.625 9.75 -0.795 1 98.81 20 ASP B CA 1
ATOM 1215 C C . ASP B 1 20 ? -10.672 8.258 -0.483 1 98.81 20 ASP B C 1
ATOM 1217 O O . ASP B 1 20 ? -11.68 7.754 0.022 1 98.81 20 ASP B O 1
ATOM 1221 N N . VAL B 1 21 ? -9.633 7.578 -0.751 1 98.88 21 VAL B N 1
ATOM 1222 C CA . VAL B 1 21 ? -9.547 6.145 -0.494 1 98.88 21 VAL B CA 1
ATOM 1223 C C . VAL B 1 21 ? -9.594 5.887 1.01 1 98.88 21 VAL B C 1
ATOM 1225 O O . VAL B 1 21 ? -10.289 4.977 1.469 1 98.88 21 VAL B O 1
ATOM 1228 N N . ALA B 1 22 ? -8.836 6.688 1.78 1 98.94 22 ALA B N 1
ATOM 1229 C CA . ALA B 1 22 ? -8.812 6.539 3.234 1 98.94 22 ALA B CA 1
ATOM 1230 C C . ALA B 1 22 ? -10.195 6.746 3.832 1 98.94 22 ALA B C 1
ATOM 1232 O O . ALA B 1 22 ? -10.594 6.027 4.75 1 98.94 22 ALA B O 1
ATOM 1233 N N . ILE B 1 23 ? -10.883 7.699 3.312 1 98.88 23 ILE B N 1
ATOM 1234 C CA . ILE B 1 23 ? -12.234 7.984 3.783 1 98.88 23 ILE B CA 1
ATOM 1235 C C . ILE B 1 23 ? -13.141 6.797 3.49 1 98.88 23 ILE B C 1
ATOM 1237 O O . ILE B 1 23 ? -13.922 6.375 4.352 1 98.88 23 ILE B O 1
ATOM 1241 N N . ASP B 1 24 ? -13.086 6.297 2.303 1 98.81 24 ASP B N 1
ATOM 1242 C CA . ASP B 1 24 ? -13.898 5.145 1.921 1 98.81 24 ASP B CA 1
ATOM 1243 C C . ASP B 1 24 ? -13.617 3.951 2.83 1 98.81 24 ASP B C 1
ATOM 1245 O O . ASP B 1 24 ? -14.547 3.301 3.312 1 98.81 24 ASP B O 1
ATOM 1249 N N . LEU B 1 25 ? -12.352 3.676 3.088 1 98.81 25 LEU B N 1
ATOM 1250 C CA . LEU B 1 25 ? -11.953 2.598 3.988 1 98.81 25 LEU B CA 1
ATOM 1251 C C . LEU B 1 25 ? -12.484 2.844 5.395 1 98.81 25 LEU B C 1
ATOM 1253 O O . LEU B 1 25 ? -13.008 1.927 6.035 1 98.81 25 LEU B O 1
ATOM 1257 N N . ALA B 1 26 ? -12.328 4.051 5.832 1 98.75 26 ALA B N 1
ATOM 1258 C CA . ALA B 1 26 ? -12.781 4.387 7.18 1 98.75 26 ALA B CA 1
ATOM 1259 C C . ALA B 1 26 ? -14.281 4.172 7.32 1 98.75 26 ALA B C 1
ATOM 1261 O O . ALA B 1 26 ? -14.758 3.721 8.367 1 98.75 26 ALA B O 1
ATOM 1262 N N . ARG B 1 27 ? -14.977 4.516 6.285 1 98.25 27 ARG B N 1
ATOM 1263 C CA . ARG B 1 27 ? -16.422 4.293 6.297 1 98.25 27 ARG B CA 1
ATOM 1264 C C . ARG B 1 27 ? -16.734 2.803 6.344 1 98.25 27 ARG B C 1
ATOM 1266 O O . ARG B 1 27 ? -17.609 2.373 7.117 1 98.25 27 ARG B O 1
ATOM 1273 N N . LYS B 1 28 ? -16.109 2.039 5.555 1 98 28 LYS B N 1
ATOM 1274 C CA . LYS B 1 28 ? -16.359 0.604 5.469 1 98 28 LYS B CA 1
ATOM 1275 C C . LYS B 1 28 ? -16.031 -0.09 6.789 1 98 28 LYS B C 1
ATOM 1277 O O . LYS B 1 28 ? -16.75 -1.001 7.211 1 98 28 LYS B O 1
ATOM 1282 N N . TYR B 1 29 ? -15 0.383 7.473 1 98.31 29 TYR B N 1
ATOM 1283 C CA . TYR B 1 29 ? -14.508 -0.317 8.648 1 98.31 29 TYR B CA 1
ATOM 1284 C C . TYR B 1 29 ? -14.945 0.392 9.93 1 98.31 29 TYR B C 1
ATOM 1286 O O . TYR B 1 29 ? -14.617 -0.044 11.031 1 98.31 29 TYR B O 1
ATOM 1294 N N . ASN B 1 30 ? -15.641 1.537 9.734 1 98.31 30 ASN B N 1
ATOM 1295 C CA . ASN B 1 30 ? -15.969 2.377 10.875 1 98.31 30 ASN B CA 1
ATOM 1296 C C . ASN B 1 30 ? -14.727 2.766 11.664 1 98.31 30 ASN B C 1
ATOM 1298 O O . ASN B 1 30 ? -14.695 2.639 12.891 1 98.31 30 ASN B O 1
ATOM 1302 N N . SER B 1 31 ? -13.727 3.186 11.008 1 98.75 31 SER B N 1
ATOM 1303 C CA . SER B 1 31 ? -12.414 3.484 11.57 1 98.75 31 SER B CA 1
ATOM 1304 C C . SER B 1 31 ? -12.328 4.938 12.031 1 98.75 31 SER B C 1
ATOM 1306 O O . SER B 1 31 ? -13.117 5.781 11.594 1 98.75 31 SER B O 1
ATOM 1308 N N . ARG B 1 32 ? -11.414 5.191 12.938 1 98.88 32 ARG B N 1
ATOM 1309 C CA . ARG B 1 32 ? -10.953 6.559 13.164 1 98.88 32 ARG B CA 1
ATOM 1310 C C . ARG B 1 32 ? -9.906 6.961 12.133 1 98.88 32 ARG B C 1
ATOM 1312 O O . ARG B 1 32 ? -8.945 6.223 11.898 1 98.88 32 ARG B O 1
ATOM 1319 N N . LEU B 1 33 ? -10.141 8.086 11.555 1 98.88 33 LEU B N 1
ATOM 1320 C CA . LEU B 1 33 ? -9.25 8.578 10.508 1 98.88 33 LEU B CA 1
ATOM 1321 C C . LEU B 1 33 ? -8.406 9.742 11.008 1 98.88 33 LEU B C 1
ATOM 1323 O O . LEU B 1 33 ? -8.938 10.703 11.562 1 98.88 33 LEU B O 1
ATOM 1327 N N . TYR B 1 34 ? -7.086 9.625 10.867 1 98.94 34 TYR B N 1
ATOM 1328 C CA . TYR B 1 34 ? -6.164 10.711 11.148 1 98.94 34 TYR B CA 1
ATOM 1329 C C . TYR B 1 34 ? -5.598 11.305 9.859 1 98.94 34 TYR B C 1
ATOM 1331 O O . TYR B 1 34 ? -4.918 10.609 9.102 1 98.94 34 TYR B O 1
ATOM 1339 N N . VAL B 1 35 ? -5.887 12.562 9.648 1 98.94 35 VAL B N 1
ATOM 1340 C CA . VAL B 1 35 ? -5.297 13.273 8.516 1 98.94 35 VAL B CA 1
ATOM 1341 C C . VAL B 1 35 ? -4.074 14.062 8.977 1 98.94 35 VAL B C 1
ATOM 1343 O O . VAL B 1 35 ? -4.188 14.953 9.828 1 98.94 35 VAL B O 1
ATOM 1346 N N . VAL B 1 36 ? -2.912 13.758 8.359 1 98.88 36 VAL B N 1
ATOM 1347 C CA . VAL B 1 36 ? -1.686 14.359 8.875 1 98.88 36 VAL B CA 1
ATOM 1348 C C . VAL B 1 36 ? -0.957 15.094 7.75 1 98.88 36 VAL B C 1
ATOM 1350 O O . VAL B 1 36 ? -0.8 14.555 6.652 1 98.88 36 VAL B O 1
ATOM 1353 N N . GLU B 1 37 ? -0.582 16.281 8.016 1 98.81 37 GLU B N 1
ATOM 1354 C CA . GLU B 1 37 ? 0.295 17.047 7.137 1 98.81 37 GLU B CA 1
ATOM 1355 C C . GLU B 1 37 ? 1.525 17.547 7.887 1 98.81 37 GLU B C 1
ATOM 1357 O O . GLU B 1 37 ? 1.423 18 9.031 1 98.81 37 GLU B O 1
ATOM 1362 N N . VAL B 1 38 ? 2.67 17.516 7.246 1 98.44 38 VAL B N 1
ATOM 1363 C CA . VAL B 1 38 ? 3.93 17.844 7.906 1 98.44 38 VAL B CA 1
ATOM 1364 C C . VAL B 1 38 ? 4.504 19.125 7.32 1 98.44 38 VAL B C 1
ATOM 1366 O O . VAL B 1 38 ? 4.57 19.297 6.098 1 98.44 38 VAL B O 1
ATOM 1369 N N . VAL B 1 39 ? 4.809 20.031 8.156 1 96.88 39 VAL B N 1
ATOM 1370 C CA . VAL B 1 39 ? 5.578 21.219 7.805 1 96.88 39 VAL B CA 1
ATOM 1371 C C . VAL B 1 39 ? 7.062 20.969 8.062 1 96.88 39 VAL B C 1
ATOM 1373 O O . VAL B 1 39 ? 7.453 20.594 9.164 1 96.88 39 VAL B O 1
ATOM 1376 N N . ASP B 1 40 ? 7.828 21.125 7.004 1 93.69 40 ASP B N 1
ATOM 1377 C CA . ASP B 1 40 ? 9.266 20.859 7.09 1 93.69 40 ASP B CA 1
ATOM 1378 C C . ASP B 1 40 ? 10.07 22.125 6.836 1 93.69 40 ASP B C 1
ATOM 1380 O O . ASP B 1 40 ? 10.547 22.359 5.719 1 93.69 40 ASP B O 1
ATOM 1384 N N . PRO B 1 41 ? 10.359 22.906 7.824 1 88.38 41 PRO B N 1
ATOM 1385 C CA . PRO B 1 41 ? 11.148 24.125 7.633 1 88.38 41 PRO B CA 1
ATOM 1386 C C . PRO B 1 41 ? 12.539 23.859 7.062 1 88.38 41 PRO B C 1
ATOM 1388 O O . PRO B 1 41 ? 13.094 24.703 6.359 1 88.38 41 PRO B O 1
ATOM 1391 N N . ALA B 1 42 ? 13.117 22.719 7.355 1 87.88 42 ALA B N 1
ATOM 1392 C CA . ALA B 1 42 ? 14.461 22.375 6.898 1 87.88 42 ALA B CA 1
ATOM 1393 C C . ALA B 1 42 ? 14.508 22.25 5.379 1 87.88 42 ALA B C 1
ATOM 1395 O O . ALA B 1 42 ? 15.555 22.469 4.762 1 87.88 42 ALA B O 1
ATOM 1396 N N . ALA B 1 43 ? 13.391 21.844 4.863 1 83.94 43 ALA B N 1
ATOM 1397 C CA . ALA B 1 43 ? 13.328 21.75 3.406 1 83.94 43 ALA B CA 1
ATOM 1398 C C . ALA B 1 43 ? 13.609 23.109 2.766 1 83.94 43 ALA B C 1
ATOM 1400 O O . ALA B 1 43 ? 14.234 23.188 1.705 1 83.94 43 ALA B O 1
ATOM 1401 N N . LEU B 1 44 ? 13.234 24.203 3.424 1 82.62 44 LEU B N 1
ATOM 1402 C CA . LEU B 1 44 ? 13.438 25.562 2.926 1 82.62 44 LEU B CA 1
ATOM 1403 C C . LEU B 1 44 ? 14.914 25.953 3.02 1 82.62 44 LEU B C 1
ATOM 1405 O O . LEU B 1 44 ? 15.438 26.625 2.129 1 82.62 44 LEU B O 1
ATOM 1409 N N . ILE B 1 45 ? 15.539 25.516 4.031 1 82.94 45 ILE B N 1
ATOM 1410 C CA . ILE B 1 45 ? 16.969 25.781 4.199 1 82.94 45 ILE B CA 1
ATOM 1411 C C . ILE B 1 45 ? 17.75 25.125 3.076 1 82.94 45 ILE B C 1
ATOM 1413 O O . ILE B 1 45 ? 18.672 25.719 2.52 1 82.94 45 ILE B O 1
ATOM 1417 N N . GLY B 1 46 ? 17.312 23.906 2.758 1 78.75 46 GLY B N 1
ATOM 1418 C CA . GLY B 1 46 ? 17.953 23.203 1.657 1 78.75 46 GLY B CA 1
ATOM 1419 C C . GLY B 1 46 ? 17.812 23.922 0.329 1 78.75 46 GLY B C 1
ATOM 1420 O O . GLY B 1 46 ? 18.656 23.766 -0.562 1 78.75 46 GLY B O 1
ATOM 1421 N N . LEU B 1 47 ? 16.828 24.797 0.298 1 77.81 47 LEU B N 1
ATOM 1422 C CA . LEU B 1 47 ? 16.578 25.562 -0.923 1 77.81 47 LEU B CA 1
ATOM 1423 C C . LEU B 1 47 ? 17.281 26.906 -0.886 1 77.81 47 LEU B C 1
ATOM 1425 O O . LEU B 1 47 ? 17.141 27.719 -1.807 1 77.81 47 LEU B O 1
ATOM 1429 N N . GLY B 1 48 ? 18 27.141 0.237 1 82.06 48 GLY B N 1
ATOM 1430 C CA . GLY B 1 48 ? 18.812 28.344 0.313 1 82.06 48 GLY B CA 1
ATOM 1431 C C . GLY B 1 48 ? 18.156 29.469 1.081 1 82.06 48 GLY B C 1
ATOM 1432 O O . GLY B 1 48 ? 18.656 30.594 1.1 1 82.06 48 GLY B O 1
ATOM 1433 N N . ILE B 1 49 ? 17.016 29.234 1.573 1 78.5 49 ILE B N 1
ATOM 1434 C CA . ILE B 1 49 ? 16.312 30.234 2.354 1 78.5 49 ILE B CA 1
ATOM 1435 C C . ILE B 1 49 ? 16.75 30.172 3.812 1 78.5 49 ILE B C 1
ATOM 1437 O O . ILE B 1 49 ? 16.188 29.391 4.598 1 78.5 49 ILE B O 1
ATOM 1441 N N . SER B 1 50 ? 17.844 30.891 4.133 1 83.38 50 SER B N 1
ATOM 1442 C CA . SER B 1 50 ? 18.344 30.906 5.5 1 83.38 50 SER B CA 1
ATOM 1443 C C . SER B 1 50 ? 18.781 32.312 5.91 1 83.38 50 SER B C 1
ATOM 1445 O O . SER B 1 50 ? 19.547 32.969 5.195 1 83.38 50 SER B O 1
ATOM 1447 N N . PRO B 1 51 ? 18.109 32.688 6.938 1 85.75 51 PRO B N 1
ATOM 1448 C CA . PRO B 1 51 ? 17.141 32.094 7.863 1 85.75 51 PRO B CA 1
ATOM 1449 C C . PRO B 1 51 ? 15.719 32.125 7.301 1 85.75 51 PRO B C 1
ATOM 1451 O O . PRO B 1 51 ? 15.383 32.969 6.469 1 85.75 51 PRO B O 1
ATOM 1454 N N . VAL B 1 52 ? 14.914 31.156 7.621 1 85.75 52 VAL B N 1
ATOM 1455 C CA . VAL B 1 52 ? 13.523 31.141 7.18 1 85.75 52 VAL B CA 1
ATOM 1456 C C . VAL B 1 52 ? 12.734 32.219 7.914 1 85.75 52 VAL B C 1
ATOM 1458 O O . VAL B 1 52 ? 12.586 32.156 9.141 1 85.75 52 VAL B O 1
ATOM 1461 N N . PRO B 1 53 ? 12.289 33.219 7.156 1 90.69 53 PRO B N 1
ATOM 1462 C CA . PRO B 1 53 ? 11.5 34.25 7.824 1 90.69 53 PRO B CA 1
ATOM 1463 C C . PRO B 1 53 ? 10.266 33.688 8.531 1 90.69 53 PRO B C 1
ATOM 1465 O O . PRO B 1 53 ? 9.633 32.75 8.023 1 90.69 53 PRO B O 1
ATOM 1468 N N . GLN B 1 54 ? 9.992 34.25 9.711 1 91.62 54 GLN B N 1
ATOM 1469 C CA . GLN B 1 54 ? 8.844 33.781 10.484 1 91.62 54 GLN B CA 1
ATOM 1470 C C . GLN B 1 54 ? 7.555 33.906 9.672 1 91.62 54 GLN B C 1
ATOM 1472 O O . GLN B 1 54 ? 6.656 33.062 9.812 1 91.62 54 GLN B O 1
ATOM 1477 N N . THR B 1 55 ? 7.465 34.906 8.828 1 92.62 55 THR B N 1
ATOM 1478 C CA . THR B 1 55 ? 6.285 35.094 7.996 1 92.62 55 THR B CA 1
ATOM 1479 C C . THR B 1 55 ? 6.09 33.938 7.055 1 92.62 55 THR B C 1
ATOM 1481 O O . THR B 1 55 ? 4.957 33.5 6.816 1 92.62 55 THR B O 1
ATOM 1484 N N . VAL B 1 56 ? 7.148 33.438 6.594 1 90.56 56 VAL B N 1
ATOM 1485 C CA . VAL B 1 56 ? 7.094 32.281 5.688 1 90.56 56 VAL B CA 1
ATOM 1486 C C . VAL B 1 56 ? 6.684 31.031 6.453 1 90.56 56 VAL B C 1
ATOM 1488 O O . VAL B 1 56 ? 5.832 30.266 5.996 1 90.56 56 VAL B O 1
ATOM 1491 N N . LEU B 1 57 ? 7.238 30.875 7.535 1 91.62 57 LEU B N 1
ATOM 1492 C CA . LEU B 1 57 ? 6.895 29.734 8.383 1 91.62 57 LEU B CA 1
ATOM 1493 C C . LEU B 1 57 ? 5.418 29.766 8.758 1 91.62 57 LEU B C 1
ATOM 1495 O O . LEU B 1 57 ? 4.738 28.734 8.695 1 91.62 57 LEU B O 1
ATOM 1499 N N . ASP B 1 58 ? 4.984 30.891 9.148 1 94.81 58 ASP B N 1
ATOM 1500 C CA . ASP B 1 58 ? 3.578 31.062 9.508 1 94.81 58 ASP B CA 1
ATOM 1501 C C . ASP B 1 58 ? 2.668 30.719 8.328 1 94.81 58 ASP B C 1
ATOM 1503 O O . ASP B 1 58 ? 1.611 30.109 8.516 1 94.81 58 ASP B O 1
ATOM 1507 N N . GLN B 1 59 ? 3.078 31.109 7.215 1 94.56 59 GLN B N 1
ATOM 1508 C CA . GLN B 1 59 ? 2.295 30.812 6.02 1 94.56 59 GLN B CA 1
ATOM 1509 C C . GLN B 1 59 ? 2.232 29.312 5.754 1 94.56 59 GLN B C 1
ATOM 1511 O O . GLN B 1 59 ? 1.189 28.797 5.359 1 94.56 59 GLN B O 1
ATOM 1516 N N . LEU B 1 60 ? 3.289 28.688 5.973 1 93.88 60 LEU B N 1
ATOM 1517 C CA . LEU B 1 60 ? 3.338 27.25 5.781 1 93.88 60 LEU B CA 1
ATOM 1518 C C . LEU B 1 60 ? 2.412 26.531 6.762 1 93.88 60 LEU B C 1
ATOM 1520 O O . LEU B 1 60 ? 1.676 25.625 6.375 1 93.88 60 LEU B O 1
ATOM 1524 N N . TYR B 1 61 ? 2.457 26.969 7.957 1 96.5 61 TYR B N 1
ATOM 1525 C CA . TYR B 1 61 ? 1.606 26.375 8.984 1 96.5 61 TYR B CA 1
ATOM 1526 C C . TYR B 1 61 ? 0.135 26.641 8.695 1 96.5 61 TYR B C 1
ATOM 1528 O O . TYR B 1 61 ? -0.709 25.766 8.844 1 96.5 61 TYR B O 1
ATOM 1536 N N . GLN B 1 62 ? -0.116 27.828 8.328 1 97.38 62 GLN B N 1
ATOM 1537 C CA . GLN B 1 62 ? -1.497 28.203 8.023 1 97.38 62 GLN B CA 1
ATOM 1538 C C . GLN B 1 62 ? -2.029 27.391 6.84 1 97.38 62 GLN B C 1
ATOM 1540 O O . GLN B 1 62 ? -3.18 26.953 6.852 1 97.38 62 GLN B O 1
ATOM 1545 N N . LYS B 1 63 ? -1.247 27.281 5.875 1 96.88 63 LYS B N 1
ATOM 1546 C CA . LYS B 1 63 ? -1.651 26.469 4.73 1 96.88 63 LYS B CA 1
ATOM 1547 C C . LYS B 1 63 ? -1.922 25.016 5.152 1 96.88 63 LYS B C 1
ATOM 1549 O O . LYS B 1 63 ? -2.928 24.438 4.754 1 96.88 63 LYS B O 1
ATOM 1554 N N . ALA B 1 64 ? -1.029 24.484 5.938 1 98 64 ALA B N 1
ATOM 1555 C CA . ALA B 1 64 ? -1.188 23.109 6.402 1 98 64 ALA B CA 1
ATOM 1556 C C . ALA B 1 64 ? -2.475 22.953 7.207 1 98 64 ALA B C 1
ATOM 1558 O O . ALA B 1 64 ? -3.203 21.969 7.035 1 98 64 ALA B O 1
ATOM 1559 N N . LYS B 1 65 ? -2.721 23.891 8.047 1 98.31 65 LYS B N 1
ATOM 1560 C CA . LYS B 1 65 ? -3.945 23.875 8.844 1 98.31 65 LYS B CA 1
ATOM 1561 C C . LYS B 1 65 ? -5.184 23.922 7.953 1 98.31 65 LYS B C 1
ATOM 1563 O O . LYS B 1 65 ? -6.141 23.172 8.172 1 98.31 65 LYS B O 1
ATOM 1568 N N . SER B 1 66 ? -5.141 24.781 6.996 1 98.25 66 SER B N 1
ATOM 1569 C CA . SER B 1 66 ? -6.254 24.891 6.059 1 98.25 66 SER B CA 1
ATOM 1570 C C . SER B 1 66 ? -6.449 23.609 5.27 1 98.25 66 SER B C 1
ATOM 1572 O O . SER B 1 66 ? -7.578 23.156 5.07 1 98.25 66 SER B O 1
ATOM 1574 N N . ASP B 1 67 ? -5.363 23.031 4.809 1 98.25 67 ASP B N 1
ATOM 1575 C CA . ASP B 1 67 ? -5.414 21.781 4.07 1 98.25 67 ASP B CA 1
ATOM 1576 C C . ASP B 1 67 ? -6.066 20.672 4.906 1 98.25 67 ASP B C 1
ATOM 1578 O O . ASP B 1 67 ? -6.965 19.984 4.434 1 98.25 67 ASP B O 1
ATOM 1582 N N . VAL B 1 68 ? -5.629 20.531 6.098 1 98.44 68 VAL B N 1
ATOM 1583 C CA . VAL B 1 68 ? -6.109 19.469 6.992 1 98.44 68 VAL B CA 1
ATOM 1584 C C . VAL B 1 68 ? -7.586 19.703 7.309 1 98.44 68 VAL B C 1
ATOM 1586 O O . VAL B 1 68 ? -8.367 18.75 7.363 1 98.44 68 VAL B O 1
ATOM 1589 N N . GLU B 1 69 ? -7.945 20.938 7.512 1 97.94 69 GLU B N 1
ATOM 1590 C CA . GLU B 1 69 ? -9.344 21.266 7.785 1 97.94 69 GLU B CA 1
ATOM 1591 C C . GLU B 1 69 ? -10.234 20.922 6.59 1 97.94 69 GLU B C 1
ATOM 1593 O O . GLU B 1 69 ? -11.336 20.406 6.758 1 97.94 69 GLU B O 1
ATOM 1598 N N . GLU B 1 70 ? -9.805 21.281 5.48 1 97.81 70 GLU B N 1
ATOM 1599 C CA . GLU B 1 70 ? -10.539 20.938 4.27 1 97.81 70 GLU B CA 1
ATOM 1600 C C . GLU B 1 70 ? -10.68 19.422 4.121 1 97.81 70 GLU B C 1
ATOM 1602 O O . GLU B 1 70 ? -11.742 18.938 3.74 1 97.81 70 GLU B O 1
ATOM 1607 N N . ALA B 1 71 ? -9.633 18.703 4.395 1 98.44 71 ALA B N 1
ATOM 1608 C CA . ALA B 1 71 ? -9.648 17.25 4.336 1 98.44 71 ALA B CA 1
ATOM 1609 C C . ALA B 1 71 ? -10.68 16.6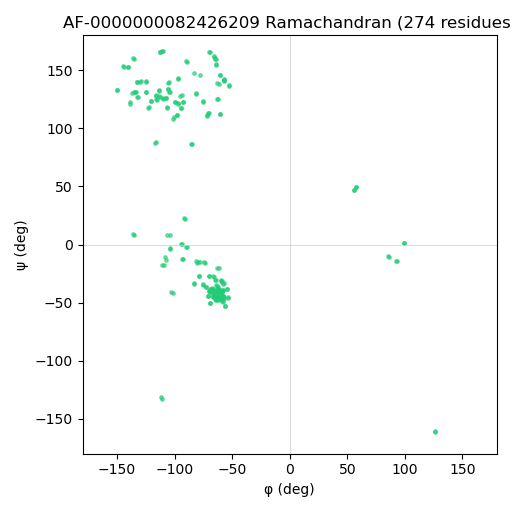72 5.312 1 98.44 71 ALA B C 1
ATOM 1611 O O . ALA B 1 71 ? -11.406 15.742 4.973 1 98.44 71 ALA B O 1
ATOM 1612 N N . ARG B 1 72 ? -10.75 17.234 6.457 1 98.19 72 ARG B N 1
ATOM 1613 C CA . ARG B 1 72 ? -11.703 16.766 7.461 1 98.19 72 ARG B CA 1
ATOM 1614 C C . ARG B 1 72 ? -13.133 17.047 7.027 1 98.19 72 ARG B C 1
ATOM 1616 O O . ARG B 1 72 ? -14.031 16.25 7.293 1 98.19 72 ARG B O 1
ATOM 1623 N N . ARG B 1 73 ? -13.305 18.156 6.418 1 97.88 73 ARG B N 1
ATOM 1624 C CA . ARG B 1 73 ? -14.633 18.469 5.902 1 97.88 73 ARG B CA 1
ATOM 1625 C C . ARG B 1 73 ? -15.078 17.438 4.871 1 97.88 73 ARG B C 1
ATOM 1627 O O . ARG B 1 73 ? -16.234 17.016 4.852 1 97.88 73 ARG B O 1
ATOM 1634 N N . ARG B 1 74 ? -14.164 17.047 4.094 1 97.69 74 ARG B N 1
ATOM 1635 C CA . ARG B 1 74 ? -14.445 16.031 3.09 1 97.69 74 ARG B CA 1
ATOM 1636 C C . ARG B 1 74 ? -14.766 14.688 3.748 1 97.69 74 ARG B C 1
ATOM 1638 O O . ARG B 1 74 ? -15.469 13.859 3.166 1 97.69 74 ARG B O 1
ATOM 1645 N N . ALA B 1 75 ? -14.242 14.492 4.906 1 98.19 75 ALA B N 1
ATOM 1646 C CA . ALA B 1 75 ? -14.43 13.234 5.625 1 98.19 75 ALA B CA 1
ATOM 1647 C C . ALA B 1 75 ? -15.648 13.312 6.547 1 98.19 75 ALA B C 1
ATOM 1649 O O . ALA B 1 75 ? -15.703 12.617 7.566 1 98.19 75 ALA B O 1
ATOM 1650 N N . GLU B 1 76 ? -16.5 14.211 6.184 1 96.44 76 GLU B N 1
ATOM 1651 C CA . GLU B 1 76 ? -17.703 14.32 6.992 1 96.44 76 GLU B CA 1
ATOM 1652 C C . GLU B 1 76 ? -18.406 12.969 7.141 1 96.44 76 GLU B C 1
ATOM 1654 O O . GLU B 1 76 ? -18.516 12.219 6.168 1 96.44 76 GLU B O 1
ATOM 1659 N N . GLY B 1 77 ? -18.859 12.633 8.352 1 96.44 77 GLY B N 1
ATOM 1660 C CA . GLY B 1 77 ? -19.516 11.359 8.625 1 96.44 77 GLY B CA 1
ATOM 1661 C C . GLY B 1 77 ? -18.562 10.289 9.109 1 96.44 77 GLY B C 1
ATOM 1662 O O . GLY B 1 77 ? -18.984 9.219 9.539 1 96.44 77 GLY B O 1
ATOM 1663 N N . VAL B 1 78 ? -17.312 10.547 8.945 1 97.75 78 VAL B N 1
ATOM 1664 C CA . VAL B 1 78 ? -16.266 9.664 9.453 1 97.75 78 VAL B CA 1
ATOM 1665 C C . VAL B 1 78 ? -15.617 10.297 10.688 1 97.75 78 VAL B C 1
ATOM 1667 O O . VAL B 1 78 ? -15.352 11.5 10.711 1 97.75 78 VAL B O 1
ATOM 1670 N N . SER B 1 79 ? -15.445 9.484 11.734 1 98.25 79 SER B N 1
ATOM 1671 C CA . SER B 1 79 ? -14.656 9.969 12.859 1 98.25 79 SER B CA 1
ATOM 1672 C C . SER B 1 79 ? -13.234 10.312 12.43 1 98.25 79 SER B C 1
ATOM 1674 O O . SER B 1 79 ? -12.469 9.43 12.031 1 98.25 79 SER B O 1
ATOM 1676 N N . SER B 1 80 ? -12.953 11.609 12.477 1 98.62 80 SER B N 1
ATOM 1677 C CA . SER B 1 80 ? -11.648 12 11.953 1 98.62 80 SER B CA 1
ATOM 1678 C C . SER B 1 80 ? -11.016 13.094 12.812 1 98.62 80 SER B C 1
ATOM 1680 O O . SER B 1 80 ? -11.719 13.828 13.516 1 98.62 80 SER B O 1
ATOM 1682 N N . GLU B 1 81 ? -9.711 13.094 12.773 1 98.5 81 GLU B N 1
ATOM 1683 C CA . GLU B 1 81 ? -8.875 14.109 13.398 1 98.5 81 GLU B CA 1
ATOM 1684 C C . GLU B 1 81 ? -7.793 14.602 12.445 1 98.5 81 GLU B C 1
ATOM 1686 O O . GLU B 1 81 ? -7.23 13.82 11.68 1 98.5 81 GLU B O 1
ATOM 1691 N N . GLY B 1 82 ? -7.598 15.867 12.508 1 98.5 82 GLY B N 1
ATOM 1692 C CA . GLY B 1 82 ? -6.52 16.469 11.734 1 98.5 82 GLY B CA 1
ATOM 1693 C C . GLY B 1 82 ? -5.328 16.859 12.586 1 98.5 82 GLY B C 1
ATOM 1694 O O . GLY B 1 82 ? -5.492 17.359 13.703 1 98.5 82 GLY B O 1
ATOM 1695 N N . GLN B 1 83 ? -4.129 16.625 12.055 1 98.5 83 GLN B N 1
ATOM 1696 C CA . GLN B 1 83 ? -2.9 16.984 12.758 1 98.5 83 GLN B CA 1
ATOM 1697 C C . GLN B 1 83 ? -1.898 17.625 11.812 1 98.5 83 GLN B C 1
ATOM 1699 O O . GLN B 1 83 ? -1.676 17.141 10.703 1 98.5 83 GLN B O 1
ATOM 1704 N N . VAL B 1 84 ? -1.385 18.75 12.234 1 98.75 84 VAL B N 1
ATOM 1705 C CA . VAL B 1 84 ? -0.219 19.328 11.578 1 98.75 84 VAL B CA 1
ATOM 1706 C C . VAL B 1 84 ? 1.041 19 12.375 1 98.75 84 VAL B C 1
ATOM 1708 O O . VAL B 1 84 ? 1.125 19.312 13.57 1 98.75 84 VAL B O 1
ATOM 1711 N N . LEU B 1 85 ? 1.981 18.375 11.734 1 98.5 85 LEU B N 1
ATOM 1712 C CA . LEU B 1 85 ? 3.238 17.969 12.352 1 98.5 85 LEU B CA 1
ATOM 1713 C C . LEU B 1 85 ? 4.402 18.797 11.805 1 98.5 85 LEU B C 1
ATOM 1715 O O . LEU B 1 85 ? 4.246 19.516 10.828 1 98.5 85 LEU B O 1
ATOM 1719 N N . GLU B 1 86 ? 5.523 18.688 12.508 1 96.75 86 GLU B N 1
ATOM 1720 C CA . GLU B 1 86 ? 6.711 19.422 12.07 1 96.75 86 GLU B CA 1
ATOM 1721 C C . GLU B 1 86 ? 7.926 18.5 12 1 96.75 86 GLU B C 1
ATOM 1723 O O . GLU B 1 86 ? 8.109 17.641 12.867 1 96.75 86 GLU B O 1
ATOM 1728 N N . GLY B 1 87 ? 8.742 18.688 10.969 1 96.69 87 GLY B N 1
ATOM 1729 C CA . GLY B 1 87 ? 9.969 17.922 10.836 1 96.69 87 GLY B CA 1
ATOM 1730 C C . GLY B 1 87 ? 10.094 17.219 9.5 1 96.69 87 GLY B C 1
ATOM 1731 O O . GLY B 1 87 ? 9.562 17.688 8.492 1 96.69 87 GLY B O 1
ATOM 1732 N N . ASP B 1 88 ? 10.969 16.203 9.43 1 96.69 88 ASP B N 1
ATOM 1733 C CA . ASP B 1 88 ? 11.07 15.367 8.242 1 96.69 88 ASP B CA 1
ATOM 1734 C C . ASP B 1 88 ? 9.758 14.625 7.977 1 96.69 88 ASP B C 1
ATOM 1736 O O . ASP B 1 88 ? 9.234 13.945 8.859 1 96.69 88 ASP B O 1
ATOM 1740 N N . PRO B 1 89 ? 9.258 14.781 6.84 1 97.94 89 PRO B N 1
ATOM 1741 C CA . PRO B 1 89 ? 7.91 14.258 6.594 1 97.94 89 PRO B CA 1
ATOM 1742 C C . PRO B 1 89 ? 7.785 12.766 6.887 1 97.94 89 PRO B C 1
ATOM 1744 O O . PRO B 1 89 ? 6.91 12.352 7.648 1 97.94 89 PRO B O 1
ATOM 1747 N N . ALA B 1 90 ? 8.625 11.953 6.34 1 98.62 90 ALA B N 1
ATOM 1748 C CA . ALA B 1 90 ? 8.508 10.508 6.543 1 98.62 90 ALA B CA 1
ATOM 1749 C C . ALA B 1 90 ? 8.672 10.148 8.016 1 98.62 90 ALA B C 1
ATOM 1751 O O . ALA B 1 90 ? 7.883 9.383 8.57 1 98.62 90 ALA B O 1
ATOM 1752 N N . THR B 1 91 ? 9.68 10.742 8.656 1 98.69 91 THR B N 1
ATOM 1753 C CA . THR B 1 91 ? 9.945 10.477 10.062 1 98.69 91 THR B CA 1
ATOM 1754 C C . THR B 1 91 ? 8.758 10.898 10.922 1 98.69 91 THR B C 1
ATOM 1756 O O . THR B 1 91 ? 8.297 10.125 11.766 1 98.69 91 THR B O 1
ATOM 1759 N N . SER B 1 92 ? 8.281 12.062 10.672 1 98.81 92 SER B N 1
ATOM 1760 C CA . SER B 1 92 ? 7.18 12.602 11.461 1 98.81 92 SER B CA 1
ATOM 1761 C C . SER B 1 92 ? 5.914 11.773 11.297 1 98.81 92 SER B C 1
ATOM 1763 O O . SER B 1 92 ? 5.211 11.492 12.266 1 98.81 92 SER B O 1
ATOM 1765 N N . ILE B 1 93 ? 5.602 11.352 10.094 1 98.94 93 ILE B N 1
ATOM 1766 C CA . ILE B 1 93 ? 4.41 10.555 9.82 1 98.94 93 ILE B CA 1
ATOM 1767 C C . ILE B 1 93 ? 4.527 9.195 10.5 1 98.94 93 ILE B C 1
ATOM 1769 O O . ILE B 1 93 ? 3.59 8.742 11.164 1 98.94 93 ILE B O 1
ATOM 1773 N N . LEU B 1 94 ? 5.691 8.547 10.391 1 98.94 94 LEU B N 1
ATOM 1774 C CA . LEU B 1 94 ? 5.883 7.223 10.969 1 98.94 94 LEU B CA 1
ATOM 1775 C C . LEU B 1 94 ? 5.824 7.281 12.492 1 98.94 94 LEU B C 1
ATOM 1777 O O . LEU B 1 94 ? 5.273 6.379 13.133 1 98.94 94 LEU B O 1
ATOM 1781 N N . GLU B 1 95 ? 6.398 8.305 13.062 1 98.94 95 GLU B N 1
ATOM 1782 C CA . GLU B 1 95 ? 6.312 8.484 14.508 1 98.94 95 GLU B CA 1
ATOM 1783 C C . GLU B 1 95 ? 4.863 8.656 14.953 1 98.94 95 GLU B C 1
ATOM 1785 O O . GLU B 1 95 ? 4.465 8.125 15.992 1 98.94 95 GLU B O 1
ATOM 1790 N N . PHE B 1 96 ? 4.105 9.43 14.18 1 98.94 96 PHE B N 1
ATOM 1791 C CA . PHE B 1 96 ? 2.701 9.641 14.516 1 98.94 96 PHE B CA 1
ATOM 1792 C C . PHE B 1 96 ? 1.914 8.344 14.391 1 98.94 96 PHE B C 1
ATOM 1794 O O . PHE B 1 96 ? 1.065 8.039 15.234 1 98.94 96 PHE B O 1
ATOM 1801 N N . VAL B 1 97 ? 2.139 7.555 13.359 1 98.94 97 VAL B N 1
ATOM 1802 C CA . VAL B 1 97 ? 1.522 6.25 13.156 1 98.94 97 VAL B CA 1
ATOM 1803 C C . VAL B 1 97 ? 1.74 5.379 14.391 1 98.94 97 VAL B C 1
ATOM 1805 O O . VAL B 1 97 ? 0.805 4.742 14.883 1 98.94 97 VAL B O 1
ATOM 1808 N N . ASP B 1 98 ? 2.947 5.395 14.867 1 98.88 98 ASP B N 1
ATOM 1809 C CA . ASP B 1 98 ? 3.285 4.613 16.047 1 98.88 98 ASP B CA 1
ATOM 1810 C C . ASP B 1 98 ? 2.574 5.16 17.297 1 98.88 98 ASP B C 1
ATOM 1812 O O . ASP B 1 98 ? 2.021 4.398 18.078 1 98.88 98 ASP B O 1
ATOM 1816 N N . LYS B 1 99 ? 2.619 6.477 17.406 1 98.81 99 LYS B N 1
ATOM 1817 C CA . LYS B 1 99 ? 2.047 7.152 18.578 1 98.81 99 LYS B CA 1
ATOM 1818 C C . LYS B 1 99 ? 0.57 6.805 18.734 1 98.81 99 LYS B C 1
ATOM 1820 O O . LYS B 1 99 ? 0.113 6.531 19.844 1 98.81 99 LYS B O 1
ATOM 1825 N N . VAL B 1 100 ? -0.2 6.84 17.656 1 98.75 100 VAL B N 1
ATOM 1826 C CA . VAL B 1 100 ? -1.642 6.641 17.75 1 98.75 100 VAL B CA 1
ATOM 1827 C C . VAL B 1 100 ? -1.969 5.156 17.594 1 98.75 100 VAL B C 1
ATOM 1829 O O . VAL B 1 100 ? -3.139 4.766 17.625 1 98.75 100 VAL B O 1
ATOM 1832 N N . LYS B 1 101 ? -0.914 4.297 17.359 1 98.69 101 LYS B N 1
ATOM 1833 C CA . LYS B 1 101 ? -1.074 2.857 17.156 1 98.69 101 LYS B CA 1
ATOM 1834 C C . LYS B 1 101 ? -2.004 2.572 15.977 1 98.69 101 LYS B C 1
ATOM 1836 O O . LYS B 1 101 ? -2.947 1.79 16.109 1 98.69 101 LYS B O 1
ATOM 1841 N N . ALA B 1 102 ? -1.718 3.234 14.883 1 98.88 102 ALA B N 1
ATOM 1842 C CA . ALA B 1 102 ? -2.502 3.037 13.664 1 98.88 102 ALA B CA 1
ATOM 1843 C C . ALA B 1 102 ? -2.354 1.611 13.141 1 98.88 102 ALA B C 1
ATOM 1845 O O . ALA B 1 102 ? -1.326 0.965 13.367 1 98.88 102 ALA B O 1
ATOM 1846 N N . ASP B 1 103 ? -3.4 1.171 12.367 1 98.5 103 ASP B N 1
ATOM 1847 C CA . ASP B 1 103 ? -3.387 -0.16 11.773 1 98.5 103 ASP B CA 1
ATOM 1848 C C . ASP B 1 103 ? -3.15 -0.08 10.266 1 98.5 103 ASP B C 1
ATOM 1850 O O . ASP B 1 103 ? -2.902 -1.099 9.617 1 98.5 103 ASP B O 1
ATOM 1854 N N . LEU B 1 104 ? -3.279 1.097 9.758 1 98.94 104 LEU B N 1
ATOM 1855 C CA . LEU B 1 104 ? -3.105 1.319 8.328 1 98.94 104 LEU B CA 1
ATOM 1856 C C . LEU B 1 104 ? -2.584 2.727 8.055 1 98.94 104 LEU B C 1
ATOM 1858 O O . LEU B 1 104 ? -3.053 3.693 8.656 1 98.94 104 LEU B O 1
ATOM 1862 N N . LEU B 1 105 ? -1.598 2.807 7.227 1 99 105 LEU B N 1
ATOM 1863 C CA . LEU B 1 105 ? -1.109 4.07 6.684 1 99 105 LEU B CA 1
ATOM 1864 C C . LEU B 1 105 ? -1.444 4.191 5.199 1 99 105 LEU B C 1
ATOM 1866 O O . LEU B 1 105 ? -1.147 3.285 4.418 1 99 105 LEU B O 1
ATOM 1870 N N . VAL B 1 106 ? -2.113 5.281 4.812 1 99 106 VAL B N 1
ATOM 1871 C CA .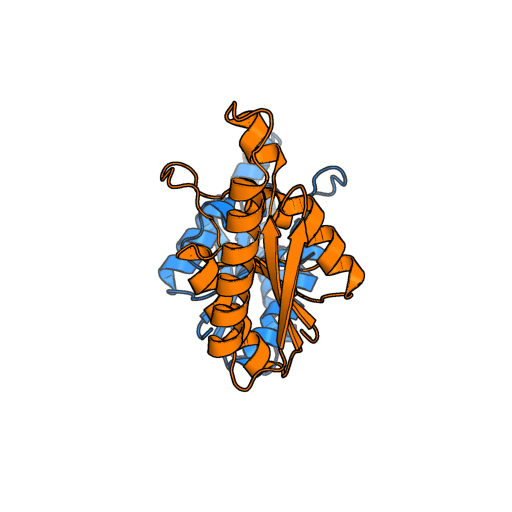 VAL B 1 106 ? -2.488 5.539 3.428 1 99 106 VAL B CA 1
ATOM 1872 C C . VAL B 1 106 ? -1.728 6.758 2.904 1 99 106 VAL B C 1
ATOM 1874 O O . VAL B 1 106 ? -1.639 7.781 3.584 1 99 106 VAL B O 1
ATOM 1877 N N . SER B 1 107 ? -1.149 6.645 1.729 1 98.88 107 SER B N 1
ATOM 1878 C CA . SER B 1 107 ? -0.425 7.754 1.121 1 98.88 107 SER B CA 1
ATOM 1879 C C . SER B 1 107 ? -0.613 7.773 -0.392 1 98.88 107 SER B C 1
ATOM 1881 O O . SER B 1 107 ? -0.941 6.75 -0.996 1 98.88 107 SER B O 1
ATOM 1883 N N . GLY B 1 108 ? -0.499 8.969 -0.972 1 98.56 108 GLY B N 1
ATOM 1884 C CA . GLY B 1 108 ? -0.284 9.031 -2.408 1 98.56 108 GLY B CA 1
ATOM 1885 C C . GLY B 1 108 ? 1.089 8.539 -2.83 1 98.56 108 GLY B C 1
ATOM 1886 O O . GLY B 1 108 ? 2.002 8.453 -2.006 1 98.56 108 GLY B O 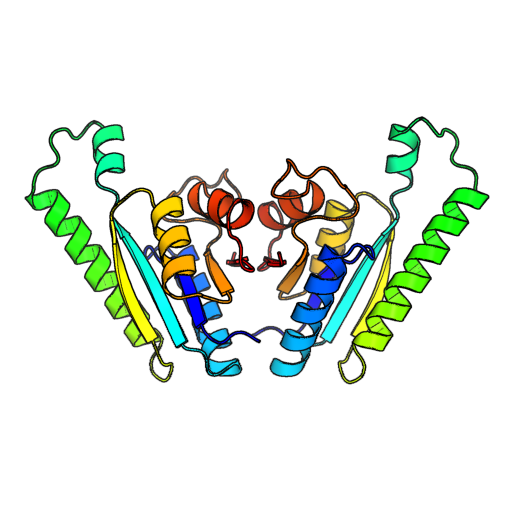1
ATOM 1887 N N . SER B 1 109 ? 1.244 8.297 -4.117 1 97.81 109 SER B N 1
ATOM 1888 C CA . SER B 1 109 ? 2.529 7.828 -4.625 1 97.81 109 SER B CA 1
ATOM 1889 C C . SER B 1 109 ? 3.52 8.977 -4.773 1 97.81 109 SER B C 1
ATOM 1891 O O . SER B 1 109 ? 4.734 8.758 -4.797 1 97.81 109 SER B O 1
ATOM 1893 N N . ARG B 1 110 ? 2.877 10.156 -4.98 1 96.31 110 ARG B N 1
ATOM 1894 C CA . ARG B 1 110 ? 3.658 11.383 -5.098 1 96.31 110 ARG B CA 1
ATOM 1895 C C . ARG B 1 110 ? 3.033 12.516 -4.289 1 96.31 110 ARG B C 1
ATOM 1897 O O . ARG B 1 110 ? 1.861 12.438 -3.912 1 96.31 110 ARG B O 1
ATOM 1904 N N . GLY B 1 111 ? 3.82 13.469 -4.008 1 93.81 111 GLY B N 1
ATOM 1905 C CA . GLY B 1 111 ? 3.361 14.688 -3.357 1 93.81 111 GLY B CA 1
ATOM 1906 C C . GLY B 1 111 ? 3.422 15.906 -4.258 1 93.81 111 GLY B C 1
ATOM 1907 O O . GLY B 1 111 ? 2.986 15.852 -5.41 1 93.81 111 GLY B O 1
ATOM 1908 N N . LEU B 1 112 ? 3.988 16.812 -3.643 1 90.31 112 LEU B N 1
ATOM 1909 C CA . LEU B 1 112 ? 3.961 18.109 -4.309 1 90.31 112 LEU B CA 1
ATOM 1910 C C . LEU B 1 112 ? 5.02 18.188 -5.402 1 90.31 112 LEU B C 1
ATOM 1912 O O . LEU B 1 112 ? 4.984 19.094 -6.25 1 90.31 112 LEU B O 1
ATOM 1916 N N . SER B 1 113 ? 5.965 17.203 -5.332 1 86.31 113 SER B N 1
ATOM 1917 C CA . SER B 1 113 ? 6.949 17.188 -6.406 1 86.31 113 SER B CA 1
ATOM 1918 C C . SER B 1 113 ? 6.285 16.922 -7.754 1 86.31 113 SER B C 1
ATOM 1920 O O . SER B 1 113 ? 5.367 16.109 -7.852 1 86.31 113 SER B O 1
ATOM 1922 N N . THR B 1 114 ? 6.734 17.641 -8.82 1 85.31 114 THR B N 1
ATOM 1923 C CA . THR B 1 114 ? 6.098 17.547 -10.125 1 85.31 114 THR B CA 1
ATOM 1924 C C . THR B 1 114 ? 6.973 16.75 -11.086 1 85.31 114 THR B C 1
ATOM 1926 O O . THR B 1 114 ? 6.637 16.609 -12.266 1 85.31 114 THR B O 1
ATOM 1929 N N . LEU B 1 115 ? 7.953 16.203 -10.555 1 87.5 115 LEU B N 1
ATOM 1930 C CA . LEU B 1 115 ? 8.82 15.445 -11.445 1 87.5 115 LEU B CA 1
ATOM 1931 C C . LEU B 1 115 ? 8.141 14.156 -11.898 1 87.5 115 LEU B C 1
ATOM 1933 O O . LEU B 1 115 ? 7.922 13.25 -11.102 1 87.5 115 LEU B O 1
ATOM 1937 N N . LYS B 1 116 ? 7.824 14.141 -13.094 1 86.06 116 LYS B N 1
ATOM 1938 C CA . LYS B 1 116 ? 7.023 13.07 -13.68 1 86.06 116 LYS B CA 1
ATOM 1939 C C . LYS B 1 116 ? 7.84 11.789 -13.828 1 86.06 116 LYS B C 1
ATOM 1941 O O . LYS B 1 116 ? 7.277 10.703 -13.992 1 86.06 116 LYS B O 1
ATOM 1946 N N . ARG B 1 117 ? 9.172 11.875 -13.734 1 90.75 117 ARG B N 1
ATOM 1947 C CA . ARG B 1 117 ? 10.031 10.727 -14 1 90.75 117 ARG B CA 1
ATOM 1948 C C . ARG B 1 117 ? 10.094 9.797 -12.797 1 90.75 117 ARG B C 1
ATOM 1950 O O . ARG B 1 117 ? 10.625 8.688 -12.891 1 90.75 117 ARG B O 1
ATOM 1957 N N . ILE B 1 118 ? 9.672 10.352 -11.766 1 90.62 118 ILE B N 1
ATOM 1958 C CA . ILE B 1 118 ? 9.734 9.539 -10.562 1 90.62 118 ILE B CA 1
ATOM 1959 C C . ILE B 1 118 ? 8.406 8.812 -10.352 1 90.62 118 ILE B C 1
ATOM 1961 O O . ILE B 1 118 ? 7.348 9.438 -10.328 1 90.62 118 ILE B O 1
ATOM 1965 N N . PHE B 1 119 ? 8.422 7.539 -10.156 1 92.12 119 PHE B N 1
ATOM 1966 C CA . PHE B 1 119 ? 7.219 6.73 -10.008 1 92.12 119 PHE B CA 1
ATOM 1967 C C . PHE B 1 119 ? 6.703 6.785 -8.578 1 92.12 119 PHE B C 1
ATOM 1969 O O . PHE B 1 119 ? 5.492 6.703 -8.344 1 92.12 119 PHE B O 1
ATOM 1976 N N . LEU B 1 120 ? 7.621 6.875 -7.695 1 96.31 120 LEU B N 1
ATOM 1977 C CA . LEU B 1 120 ? 7.305 6.945 -6.273 1 96.31 120 LEU B CA 1
ATOM 1978 C C . LEU B 1 120 ? 8.078 8.07 -5.602 1 96.31 120 LEU B C 1
ATOM 1980 O O . LEU B 1 120 ? 9.297 8.164 -5.738 1 96.31 120 LEU B O 1
ATOM 1984 N N . GLY B 1 121 ? 7.391 8.898 -4.934 1 96.44 121 GLY B N 1
ATOM 1985 C CA . GLY B 1 121 ? 8.031 10.008 -4.242 1 96.44 121 GLY B CA 1
ATOM 1986 C C . GLY B 1 121 ? 8.945 9.555 -3.115 1 96.44 121 GLY B C 1
ATOM 1987 O O . GLY B 1 121 ? 8.812 8.445 -2.611 1 96.44 121 GLY B O 1
ATOM 1988 N N . SER B 1 122 ? 9.805 10.461 -2.729 1 95.19 122 SER B N 1
ATOM 1989 C CA . SER B 1 122 ? 10.797 10.148 -1.706 1 95.19 122 SER B CA 1
ATOM 1990 C C . SER B 1 122 ? 10.133 9.836 -0.368 1 95.19 122 SER B C 1
ATOM 1992 O O . SER B 1 122 ? 10.539 8.906 0.332 1 95.19 122 SER B O 1
ATOM 1994 N N . VAL B 1 123 ? 9.109 10.578 -0.019 1 97.56 123 VAL B N 1
ATOM 1995 C CA . VAL B 1 123 ? 8.422 10.352 1.245 1 97.56 123 VAL B CA 1
ATOM 1996 C C . VAL B 1 123 ? 7.668 9.023 1.189 1 97.56 123 VAL B C 1
ATOM 1998 O O . VAL B 1 123 ? 7.816 8.18 2.076 1 97.56 123 VAL B O 1
ATOM 2001 N N . SER B 1 124 ? 6.891 8.812 0.169 1 98.31 124 SER B N 1
ATOM 2002 C CA . SER B 1 124 ? 6.129 7.578 0.032 1 98.31 124 SER B CA 1
ATOM 2003 C C . SER B 1 124 ? 7.047 6.359 0.027 1 98.31 124 SER B C 1
ATOM 2005 O O . SER B 1 124 ? 6.715 5.324 0.608 1 98.31 124 SER B O 1
ATOM 2007 N N . SER B 1 125 ? 8.172 6.477 -0.606 1 97.75 125 SER B N 1
ATOM 2008 C CA . SER B 1 125 ? 9.141 5.391 -0.629 1 97.75 125 SER B CA 1
ATOM 2009 C C . SER B 1 125 ? 9.586 5.016 0.781 1 97.75 125 SER B C 1
ATOM 2011 O O . SER B 1 125 ? 9.625 3.832 1.133 1 97.75 125 SER B O 1
ATOM 2013 N N . ARG B 1 126 ? 9.875 5.938 1.561 1 98.19 126 ARG B N 1
ATOM 2014 C CA . ARG B 1 126 ? 10.312 5.691 2.93 1 98.19 126 ARG B CA 1
ATOM 2015 C C . ARG B 1 126 ? 9.172 5.152 3.781 1 98.19 126 ARG B C 1
ATOM 2017 O O . ARG B 1 126 ? 9.383 4.289 4.637 1 98.19 126 ARG B O 1
ATOM 2024 N N . LEU B 1 127 ? 7.949 5.676 3.564 1 98.81 127 LEU B N 1
ATOM 2025 C CA . LEU B 1 127 ? 6.801 5.172 4.312 1 98.81 127 LEU B CA 1
ATOM 2026 C C . LEU B 1 127 ? 6.602 3.68 4.059 1 98.81 127 LEU B C 1
ATOM 2028 O O . LEU B 1 127 ? 6.406 2.906 5 1 98.81 127 LEU B O 1
ATOM 2032 N N . VAL B 1 128 ? 6.723 3.299 2.84 1 98.69 128 VAL B N 1
ATOM 2033 C CA . VAL B 1 128 ? 6.523 1.9 2.479 1 98.69 128 VAL B CA 1
ATOM 2034 C C . VAL B 1 128 ? 7.652 1.05 3.051 1 98.69 128 VAL B C 1
ATOM 2036 O O . VAL B 1 128 ? 7.41 -0.033 3.59 1 98.69 128 VAL B O 1
ATOM 2039 N N . SER B 1 129 ? 8.844 1.518 2.992 1 97.56 129 SER B N 1
ATOM 2040 C CA . SER B 1 129 ? 10.016 0.75 3.387 1 97.56 129 SER B CA 1
ATOM 2041 C C . SER B 1 129 ? 10.125 0.643 4.906 1 97.56 129 SER B C 1
ATOM 2043 O O . SER B 1 129 ? 10.469 -0.414 5.434 1 97.56 129 SER B O 1
ATOM 2045 N N . GLU B 1 130 ? 9.703 1.677 5.633 1 98.06 130 GLU B N 1
ATOM 2046 C CA . GLU B 1 130 ? 10.086 1.764 7.039 1 98.06 130 GLU B CA 1
ATOM 2047 C C . GLU B 1 130 ? 8.883 1.544 7.953 1 98.06 130 GLU B C 1
ATOM 2049 O O . GLU B 1 130 ? 9.039 1.306 9.148 1 98.06 130 GLU B O 1
ATOM 2054 N N . SER B 1 131 ? 7.688 1.671 7.406 1 98.69 131 SER B N 1
ATOM 2055 C CA . SER B 1 131 ? 6.504 1.524 8.25 1 98.69 131 SER B CA 1
ATOM 2056 C C . SER B 1 131 ? 6.445 0.139 8.883 1 98.69 131 SER B C 1
ATOM 2058 O O . SER B 1 131 ? 6.754 -0.861 8.234 1 98.69 131 SER B O 1
ATOM 2060 N N . LYS B 1 132 ? 5.93 0.099 10.102 1 97.62 132 LYS B N 1
ATOM 2061 C CA . LYS B 1 132 ? 5.723 -1.166 10.797 1 97.62 132 LYS B CA 1
ATOM 2062 C C . LYS B 1 132 ? 4.309 -1.699 10.562 1 97.62 132 LYS B C 1
ATOM 2064 O O . LYS B 1 132 ? 4.008 -2.844 10.906 1 97.62 132 LYS B O 1
ATOM 2069 N N . VAL B 1 133 ? 3.434 -0.883 10.023 1 98.69 133 VAL B N 1
ATOM 2070 C CA . VAL B 1 133 ? 2.062 -1.281 9.727 1 98.69 133 VAL B CA 1
ATOM 2071 C C . VAL B 1 133 ? 1.849 -1.31 8.219 1 98.69 133 VAL B C 1
ATOM 2073 O O . VAL B 1 133 ? 2.662 -0.773 7.457 1 98.69 133 VAL B O 1
ATOM 2076 N N . PRO B 1 134 ? 0.762 -1.918 7.723 1 98.94 134 PRO B N 1
ATOM 2077 C CA . PRO B 1 134 ? 0.474 -1.925 6.289 1 98.94 134 PRO B CA 1
ATOM 2078 C C . PRO B 1 134 ? 0.375 -0.519 5.699 1 98.94 134 PRO B C 1
ATOM 2080 O O . PRO B 1 134 ? -0.137 0.394 6.352 1 98.94 134 PRO B O 1
ATOM 2083 N N . VAL B 1 135 ? 0.889 -0.346 4.477 1 98.94 135 VAL B N 1
ATOM 2084 C CA . VAL B 1 135 ? 0.832 0.931 3.771 1 98.94 135 VAL B CA 1
ATOM 2085 C C . VAL B 1 135 ? 0.076 0.762 2.455 1 98.94 135 VAL B C 1
ATOM 2087 O O . VAL B 1 135 ? 0.388 -0.129 1.662 1 98.94 135 VAL B O 1
ATOM 2090 N N . LEU B 1 136 ? -0.946 1.537 2.291 1 98.94 136 LEU B N 1
ATOM 2091 C CA . LEU B 1 136 ? -1.659 1.621 1.021 1 98.94 136 LEU B CA 1
ATOM 2092 C C . LEU B 1 136 ? -1.192 2.828 0.214 1 98.94 136 LEU B C 1
ATOM 2094 O O . LEU B 1 136 ? -1.396 3.973 0.626 1 98.94 136 LEU B O 1
ATOM 2098 N N . VAL B 1 137 ? -0.52 2.543 -0.88 1 98.94 137 VAL B N 1
ATOM 2099 C CA . VAL B 1 137 ? -0.064 3.594 -1.783 1 98.94 137 VAL B CA 1
ATOM 2100 C C . VAL B 1 137 ? -1.082 3.793 -2.902 1 98.94 137 VAL B C 1
ATOM 2102 O O . VAL B 1 137 ? -1.316 2.887 -3.705 1 98.94 137 VAL B O 1
ATOM 2105 N N . VAL B 1 138 ? -1.646 4.977 -2.943 1 98.81 138 VAL B N 1
ATOM 2106 C CA . VAL B 1 138 ? -2.664 5.32 -3.93 1 98.81 138 VAL B CA 1
ATOM 2107 C C . VAL B 1 138 ? -2.02 6.051 -5.105 1 98.81 138 VAL B C 1
ATOM 2109 O O . VAL B 1 138 ? -1.101 6.852 -4.918 1 98.81 138 VAL B O 1
ATOM 2112 N N . LYS B 1 139 ? -2.551 5.758 -6.281 1 95.38 139 LYS B N 1
ATOM 2113 C CA . LYS B 1 139 ? -1.923 6.25 -7.504 1 95.38 139 LYS B CA 1
ATOM 2114 C C . LYS B 1 139 ? -2.719 7.41 -8.102 1 95.38 139 LYS B C 1
ATOM 2116 O O . LYS B 1 139 ? -3.928 7.516 -7.887 1 95.38 139 LYS B O 1
#

Foldseek 3Di:
DFAEEEQEADPFPQSVQLLVVQLVVCVVVVHEYEYEYEDECVVVVVVVDPPPDPVNVVVSVVVQVVRQVVSVVVSPPHNYDYYYHYHDRLVGSQVVCVVVVGQEYTYEQDDPDPPPPDRGDPSRVSNCVPHPHYYHYGD/DFAEEEQEADPFPQSVQLLVVQLVVCVVVVHEYEYEYEDECVVVVVVVDPPPDPVNVVVSVVSQVVRQVVSVV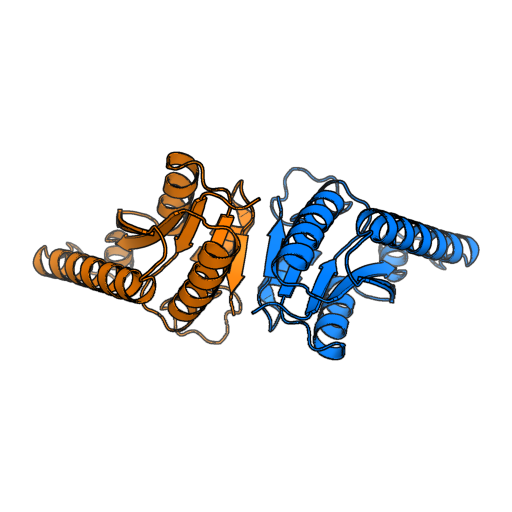VSPPHNYDYYYHYHDRLVGRQVVCVVVVGQEYTYEQDDPDPPPPDRGDPSRVSNCVPHPHYYHYGD

Solvent-accessible surface area (backbone atoms only — not comparable to full-atom values): 14416 Å² total; per-residue (Å²): 136,51,52,29,34,37,32,51,38,79,75,22,75,31,14,49,51,18,45,55,51,49,46,52,50,25,58,77,54,68,13,40,35,34,38,35,29,60,46,41,70,66,61,42,42,76,72,66,43,73,78,70,53,65,70,56,52,50,49,52,50,50,49,44,50,51,46,37,50,52,52,50,58,73,34,61,96,44,55,66,47,65,44,77,45,71,42,58,53,45,61,45,52,51,51,48,40,58,72,72,61,38,49,32,39,29,24,14,28,40,54,79,70,78,64,78,88,54,63,50,27,74,50,44,48,46,45,63,41,66,47,83,44,28,29,34,38,25,101,135,52,52,29,36,35,31,50,38,79,76,22,75,31,13,47,51,19,45,54,52,48,44,53,50,25,58,76,53,70,13,41,35,35,38,35,27,59,46,42,72,65,61,43,43,76,72,64,42,75,78,71,52,66,69,56,52,49,48,53,52,50,50,45,52,51,45,36,50,52,52,51,59,72,33,62,95,44,56,67,46,66,45,76,45,70,41,57,54,46,62,45,50,52,52,48,39,57,70,73,59,38,48,32,39,30,24,16,29,40,54,80,70,77,63,79,87,53,62,50,28,75,50,42,49,46,43,61,44,65,46,84,44,28,29,34,38,23,103

Nearest PDB structures (foldseek):
  2z09-assembly1_A  TM=8.885E-01  e=2.631E-13  Thermus thermophilus
  2z3v-assembly1_A  TM=8.368E-01  e=2.533E-12  Thermus thermophilus HB8
  1mjh-assembly1_B  TM=8.881E-01  e=1.593E-10  Methanocaldococcus jannaschii
  6hcd-assembly1_A  TM=7.736E-01  e=9.493E-11  Archaeoglobus fulgidus
  4wny-assembly1_A-2  TM=8.623E-01  e=8.249E-09  Burkholderia pseudomallei 1710b

Organism: NCBI:txid62609

Radius of gyration: 20.25 Å; Cα contacts (8 Å, |Δi|>4): 568; chains: 2; bounding box: 43×68×37 Å

Sequence (278 aa):
MFEKIVVAYDGSPHSRRALDVAIDLARKYNSRLYVVEVVDPAALIGLGISPVPQTVLDQLYQKAKSDVEEARRRAEGVSSEGQVLEGDPATSILEFVDKVKADLLVSGSRGLSTLKRIFLGSVSSRLVSESKVPVLVVKMFEKIVVAYDGSPHSRRALDVAIDLARKYNSRLYVVEVVDPAALIGLGISPVPQTVLDQLYQKAKSDVEEARRRAEGVSSEGQVLEGDPATSILEFVDKVKADLLVSGSRGLSTLKRIFLGSVSSRLVSESKVPVLVVK

InterPro domains:
  IPR006015 Universal stress protein A family [PR01438] (2-20)
  IPR006015 Universal stress protein A family [PR01438] (99-111)
  IPR006015 Universal stress protein A family [PR01438] (117-139)
  IPR006016 UspA [PF00582] (1-139)
  IPR014729 Rossmann-like alpha/beta/alpha sandwich fold [G3DSA:3.40.50.620] (1-139)

pLDDT: mean 95.94, std 4.89, range [77.81, 99.0]

Secondary structure (DSSP, 8-state):
--SEEEEE--SSHHHHHHHHHHHHHHHHHT-EEEEEEEE-HHHHHHTT--S--HHHHHHHHHHHHHHHHHHHHHTTTS-EEEEEEES-HHHHHHHHHHHTT-SEEEEES--S---TT-SS-HHHHHHHHH-SS-EEEE-/--SEEEEE--SSHHHHHHHHHHHHHHHHHT-EEEEEEEE-HHHHHHTT--S--HHHHHHHHHHHHHHHHHHHHHTTTS-EEEEEEES-HHHHHHHHHHHTT-SEEEEES--S---TT-SS-HHHHHHHHH-SS-EEEE-

=== Feature glossary ===
The features interleaved in this record are:

— What the protein is —

Sequence gives the chain of amino acids in standard one-letter code (A=alanine, C=cysteine, …, Y=tyrosine), read N→C. It is the only feature that is directly encoded by the gene; all structural features are derived from the folded form of this sequence.

Database cross-references. InterPro integrates a dozen domain/family signature databases into unified entries with residue-range hits. GO terms attach function/process/location labels with evidence codes. CATH codes position the fold in a four-level structural taxonomy. Organism is the NCBI-taxonomy species name.

— Where its atoms are —

Atomic coordinates in PDBx/mmCIF format — the same representation the Protein Data Bank distributes. Each line of the _atom_site loop places one backbone atom in Cartesian space (units: ångströms, origin: arbitrary).

The six renders are orthographic views along the three Cartesian axes in both directions. Representation (cartoon, sticks, or surface) and color scheme (sequence-rainbow or by-chain) vary across proteins so the training set covers all the common visualization conventions.

— Local backbone conformation —

Eight-state secondary structure (DSSP): H is the canonical α-helix, G the tighter 3₁₀-helix, I the wider π-helix; E/B are β-structure, T and S are turns and bends, and '-' is everything else. DSSP derives these from the pattern of main-chain N–H···O=C hydrogen bonds, not from the sequence.

P-SEA three-state annotation labels each residue as helix, strand, or coil based purely on the geometry of the Cα trace. It serves as a fallback when the full backbone (and thus DSSP) is unavailable.

The φ/ψ torsion pair specifies the backbone conformation at each residue. φ rotates about the N–Cα bond, ψ about the Cα–C bond. Steric clashes forbid most of the (φ, ψ) plane — the allowed regions (α-helix basin, β-sheet basin, left-handed helix) are the Ramachandran-allowed regions.

— Global shape and packing —

The geometric summary reports three shape descriptors. Rg (radius of gyration) measures how spread out the Cα atoms are about their centre of mass; compact globular proteins have small Rg, elongated or unfolded ones large. Cα contacts (<8 Å, |i−j|>4) count long-range residue pairs in spatial proximity — high for tightly packed folds, near zero for rods or random coil. The bounding-box extents give the protein's footprint along x, y, z in Å.

Solvent-accessible surface area (SASA) is the area in Å² traced out by the centre of a 1.4 Å probe sphere (a water molecule) rolled over the protein's van der Waals surface (Shrake–Rupley / Lee–Richards construction). Buried residues have near-zero SASA; fully exposed residues can exceed 200 Å². The total SASA scales roughly with the number of surface residues.

The contact map is a binary N×N matrix image: pixel (i, j) is dark where Cα_i and Cα_j are within 8 Å and |i−j|>4. Because the |i−j|>4 filter removes local helical contacts, off-diagonal stripes parallel to the main diagonal indicate parallel β-sheets; stripes perpendicular to it indicate antiparallel β-sheets. The Ramachandran plot scatters every residue's (φ, ψ) pair against the sterically allowed regions. The PAE heatmap renders the predicted-aligned-error matrix.

— Structural neighborhood —

3Di is Foldseek's structural alphabet. Each residue is assigned one of twenty discrete states based on how its Cα sits relative to its spatial (not sequential) neighbors. Aligning 3Di strings finds structural homologs roughly as well as full 3D superposition, but orders of magnitude faster.

Nearest PDB neighbors are the top structural matches found by Foldseek when searching this structure against the entire Protein Data Bank. Each hit reports a TM-score (0 to 1; >0.5 almost always implies the same fold) and an E-value. These are *structural* homologs — they may share no detectable sequence similarity.

— Confidence and disorder —

For AlphaFold models, the B-factor field carries pLDDT — the model's own estimate of local accuracy on a 0–100 scale. Regions with pLDDT<50 should be treated as essentially unmodeled; they often correspond to intrinsically disordered segments.

Crystallographic B-factors measure how much each atom's electron density is smeared out, in Å². They rise in mobile loops and surface residues and fall in the buried interior. In AlphaFold models this column is repurposed to hold pLDDT instead.

Predicted aligned error is AlphaFold's pairwise confidence. Unlike pLDDT (per-residue), PAE is per-residue-pair and captures whether two parts of the structure are correctly placed relative to each other. Units are ångströms of expected positional error.